Protein 5GVD (pdb70)

Radius of gyration: 24.94 Å; Cα contacts (8 Å, |Δi|>4): 696; chains: 2; bounding box: 44×78×44 Å

Organism: Homo sapiens (NCBI:txid9606)

Structure (mmCIF, N/CA/C/O backbone):
data_5GVD
#
_entry.id   5GVD
#
_cell.length_a   85.669
_cell.length_b   85.669
_cell.length_c   104.207
_cell.angle_alpha   90.00
_cell.angle_beta   90.00
_cell.angle_gamma   120.00
#
_symmetry.space_group_name_H-M   'P 65'
#
loop_
_entity.id
_entity.type
_entity.pdbx_description
1 polymer 'Tudor domain-containing protein 3'
2 non-polymer 'PHOSPHATE ION'
3 non-polymer 1,2-ETHANEDIOL
4 non-polymer 'MAGNESIUM ION'
5 water water
#
loop_
_atom_site.group_PDB
_atom_site.id
_atom_site.type_symbol
_atom_site.label_atom_id
_atom_site.label_alt_id
_atom_site.label_comp_id
_atom_site.label_asym_id
_atom_site.label_entity_id
_atom_site.label_seq_id
_atom_site.pdbx_PDB_ins_code
_atom_site.Cartn_x
_atom_site.Cartn_y
_atom_site.Cartn_z
_atom_site.occupancy
_atom_site.B_iso_or_equiv
_atom_site.auth_seq_id
_atom_site.auth_comp_id
_atom_site.auth_asym_id
_atom_site.auth_atom_id
_atom_site.pdbx_PDB_model_num
ATOM 1 N N . GLY A 1 1 ? -1.355 5.959 4.412 1.00 15.06 -3 GLY A N 1
ATOM 2 C CA . GLY A 1 1 ? -1.261 4.809 5.353 1.00 15.20 -3 GLY A CA 1
ATOM 3 C C . GLY A 1 1 ? -0.267 5.236 6.447 1.00 15.33 -3 GLY A C 1
ATOM 4 O O . GLY A 1 1 ? -0.023 6.430 6.602 1.00 16.57 -3 GLY A O 1
ATOM 5 N N . PRO A 1 2 ? 0.327 4.294 7.184 1.00 16.94 -2 PRO A N 1
ATOM 6 C CA . PRO A 1 2 ? 1.113 4.667 8.360 1.00 13.62 -2 PRO A CA 1
ATOM 7 C C . PRO A 1 2 ? 2.320 5.505 8.029 1.00 15.89 -2 PRO A C 1
ATOM 8 O O . PRO A 1 2 ? 2.660 6.383 8.827 1.00 15.43 -2 PRO A O 1
ATOM 12 N N . GLY A 1 3 ? 2.980 5.281 6.883 1.00 14.75 -1 GLY A N 1
ATOM 13 C CA . GLY A 1 3 ? 4.159 6.046 6.538 1.00 16.51 -1 GLY A CA 1
ATOM 14 C C . GLY A 1 3 ? 3.852 7.511 6.290 1.00 16.70 -1 GLY A C 1
ATOM 15 O O . GLY A 1 3 ? 4.480 8.404 6.885 1.00 15.21 -1 GLY A O 1
ATOM 16 N N . HIS A 1 4 ? 2.859 7.772 5.439 1.00 13.69 0 HIS A N 1
ATOM 17 C CA . HIS A 1 4 ? 2.554 9.138 5.162 1.00 14.86 0 HIS A CA 1
ATOM 18 C C . HIS A 1 4 ? 1.862 9.773 6.359 1.00 13.41 0 HIS A C 1
ATOM 19 O O . HIS A 1 4 ? 2.064 10.975 6.585 1.00 14.09 0 HIS A O 1
ATOM 26 N N . MET A 1 5 ? 1.133 9.003 7.158 1.00 13.14 1 MET A N 1
ATOM 27 C CA . MET A 1 5 ? 0.491 9.651 8.328 1.00 12.14 1 MET A CA 1
ATOM 28 C C . MET A 1 5 ? 1.593 10.060 9.314 1.00 14.37 1 MET A C 1
ATOM 29 O O . MET A 1 5 ? 1.531 11.134 9.936 1.00 14.22 1 MET A O 1
ATOM 34 N N . ALA A 1 6 ? 2.593 9.205 9.555 1.00 12.64 2 ALA A N 1
ATOM 35 C CA . ALA A 1 6 ? 3.695 9.623 10.445 1.00 11.66 2 ALA A CA 1
ATOM 36 C C . ALA A 1 6 ? 4.400 10.862 9.903 1.00 13.38 2 ALA A C 1
ATOM 37 O O . ALA A 1 6 ? 4.825 11.711 10.662 1.00 16.08 2 ALA A O 1
ATOM 39 N N . GLN A 1 7 ? 4.548 10.938 8.591 1.00 13.18 3 GLN A N 1
ATOM 40 C CA . GLN A 1 7 ? 5.224 12.099 7.992 1.00 14.64 3 GLN A CA 1
ATOM 41 C C . GLN A 1 7 ? 4.488 13.404 8.246 1.00 15.69 3 GLN A C 1
ATOM 42 O O . GLN A 1 7 ? 5.094 14.425 8.633 1.00 18.12 3 GLN A O 1
ATOM 48 N N . VAL A 1 8 ? 3.169 13.394 8.002 1.00 15.48 4 VAL A N 1
ATOM 49 C CA . VAL A 1 8 ? 2.403 14.648 8.170 1.00 14.17 4 VAL A CA 1
ATOM 50 C C . VAL A 1 8 ? 2.303 15.009 9.653 1.00 15.52 4 VAL A C 1
ATOM 51 O O . VAL A 1 8 ? 2.305 16.224 10.010 1.00 16.21 4 VAL A O 1
ATOM 55 N N . ALA A 1 9 ? 2.301 14.005 10.527 1.00 14.04 5 ALA A N 1
ATOM 56 C CA . ALA A 1 9 ? 2.264 14.315 11.973 1.00 15.35 5 ALA A CA 1
ATOM 57 C C . ALA A 1 9 ? 3.580 14.930 12.426 1.00 16.81 5 ALA A C 1
ATOM 58 O O . ALA A 1 9 ? 3.629 15.881 13.206 1.00 17.28 5 ALA A O 1
ATOM 60 N N . GLY A 1 10 ? 4.673 14.376 11.934 1.00 15.20 6 GLY A N 1
ATOM 61 C CA . GLY A 1 10 ? 5.997 14.884 12.251 1.00 15.96 6 GLY A CA 1
ATOM 62 C C . GLY A 1 10 ? 6.184 16.332 11.750 1.00 19.96 6 GLY A C 1
ATOM 63 O O . GLY A 1 10 ? 6.772 17.168 12.410 1.00 19.17 6 GLY A O 1
ATOM 64 N N . ALA A 1 11 ? 5.631 16.612 10.584 1.00 17.44 7 ALA A N 1
ATOM 65 C CA . ALA A 1 11 ? 5.646 17.980 10.034 1.00 19.94 7 ALA A CA 1
ATOM 66 C C . ALA A 1 11 ? 4.881 18.923 10.944 1.00 18.42 7 ALA A C 1
ATOM 67 O O . ALA A 1 11 ? 5.328 20.048 11.157 1.00 22.61 7 ALA A O 1
ATOM 69 N N . ALA A 1 12 ? 3.707 18.484 11.398 1.00 16.42 8 ALA A N 1
ATOM 70 C CA . ALA A 1 12 ? 2.865 19.333 12.262 1.00 17.64 8 ALA A CA 1
ATOM 71 C C . ALA A 1 12 ? 3.591 19.617 13.557 1.00 21.11 8 ALA A C 1
ATOM 72 O O . ALA A 1 12 ? 3.558 20.764 14.021 1.00 20.74 8 ALA A O 1
ATOM 74 N N . LEU A 1 13 ? 4.242 18.609 14.169 1.00 15.66 9 LEU A N 1
ATOM 75 C CA . LEU A 1 13 ? 5.005 18.813 15.412 1.00 15.99 9 LEU A CA 1
ATOM 76 C C . LEU A 1 13 ? 6.138 19.829 15.225 1.00 20.77 9 LEU A C 1
ATOM 77 O O . LEU A 1 13 ? 6.344 20.697 16.068 1.00 20.41 9 LEU A O 1
ATOM 82 N N . SER A 1 14 ? 6.883 19.719 14.127 1.00 17.94 10 SER A N 1
ATOM 83 C CA . SER A 1 14 ? 8.042 20.613 13.888 1.00 21.21 10 SER A CA 1
ATOM 84 C C . SER A 1 14 ? 7.553 22.022 13.662 1.00 24.23 10 SER A C 1
ATOM 85 O O . SER A 1 14 ? 8.179 22.983 14.122 1.00 23.94 10 SER A O 1
ATOM 88 N N . GLN A 1 15 ? 6.446 22.146 12.950 1.00 19.00 11 GLN A N 1
ATOM 89 C CA . GLN A 1 15 ? 5.901 23.487 12.640 1.00 25.89 11 GLN A CA 1
ATOM 90 C C . GLN A 1 15 ? 5.474 24.220 13.912 1.00 30.74 11 GLN A C 1
ATOM 91 O O . GLN A 1 15 ? 5.541 25.442 14.006 1.00 28.57 11 GLN A O 1
ATOM 97 N N . ALA A 1 16 ? 5.016 23.450 14.889 1.00 19.88 12 ALA A N 1
ATOM 98 C CA . ALA A 1 16 ? 4.608 23.979 16.180 1.00 20.31 12 ALA A CA 1
ATOM 99 C C . ALA A 1 16 ? 5.776 24.264 17.116 1.00 23.88 12 ALA A C 1
ATOM 100 O O . ALA A 1 16 ? 5.561 24.849 18.177 1.00 28.68 12 ALA A O 1
ATOM 102 N N . GLY A 1 17 ? 7.001 23.897 16.762 1.00 21.18 13 GLY A N 1
ATOM 103 C CA . GLY A 1 17 ? 8.121 24.240 17.600 1.00 21.81 13 GLY A CA 1
ATOM 104 C C . GLY A 1 17 ? 8.687 23.120 18.428 1.00 20.50 13 GLY A C 1
ATOM 105 O O . GLY A 1 17 ? 9.632 23.292 19.169 1.00 18.10 13 GLY A O 1
ATOM 106 N N . TRP A 1 18 ? 8.096 21.927 18.304 1.00 18.70 14 TRP A N 1
ATOM 107 C CA . TRP A 1 18 ? 8.639 20.797 19.066 1.00 21.21 14 TRP A CA 1
ATOM 108 C C . TRP A 1 18 ? 9.871 20.254 18.457 1.00 19.63 14 TRP A C 1
ATOM 109 O O . TRP A 1 18 ? 9.920 20.051 17.211 1.00 20.79 14 TRP A O 1
ATOM 120 N N . TYR A 1 19 ? 10.838 19.941 19.293 1.00 18.23 15 TYR A N 1
ATOM 121 C CA . TYR A 1 19 ? 12.051 19.281 18.856 1.00 18.65 15 TYR A CA 1
ATOM 122 C C . TYR A 1 19 ? 12.176 17.934 19.524 1.00 18.95 15 TYR A C 1
ATOM 123 O O . TYR A 1 19 ? 12.919 17.783 20.460 1.00 19.85 15 TYR A O 1
ATOM 132 N N . LEU A 1 20 ? 11.437 16.943 19.000 1.00 16.30 16 LEU A N 1
ATOM 133 C CA . LEU A 1 20 ? 11.514 15.589 19.579 1.00 19.84 16 LEU A CA 1
ATOM 134 C C . LEU A 1 20 ? 12.370 14.701 18.670 1.00 19.48 16 LEU A C 1
ATOM 135 O O . LEU A 1 20 ? 12.329 14.876 17.452 1.00 20.71 16 LEU A O 1
ATOM 140 N N . SER A 1 21 ? 13.100 13.762 19.260 1.00 18.30 17 SER A N 1
ATOM 141 C CA . SER A 1 21 ? 13.909 12.840 18.452 1.00 17.88 17 SER A CA 1
ATOM 142 C C . SER A 1 21 ? 12.977 11.854 17.717 1.00 19.63 17 SER A C 1
ATOM 143 O O . SER A 1 21 ? 11.816 11.730 18.062 1.00 18.51 17 SER A O 1
ATOM 146 N N . ASP A 1 22 ? 13.479 11.171 16.675 1.00 18.49 18 ASP A N 1
ATOM 147 C CA . ASP A 1 22 ? 12.612 10.207 16.009 1.00 19.68 18 ASP A CA 1
ATOM 148 C C . ASP A 1 22 ? 12.122 9.135 17.018 1.00 14.91 18 ASP A C 1
ATOM 149 O O . ASP A 1 22 ? 10.946 8.748 17.009 1.00 17.73 18 ASP A O 1
ATOM 154 N N . GLU A 1 23 ? 13.030 8.655 17.869 1.00 16.87 19 GLU A N 1
ATOM 155 C CA . GLU A 1 23 ? 12.664 7.648 18.856 1.00 17.25 19 GLU A CA 1
ATOM 156 C C . GLU A 1 23 ? 11.690 8.235 19.857 1.00 19.28 19 GLU A C 1
ATOM 157 O O . GLU A 1 23 ? 10.837 7.539 20.363 1.00 18.16 19 GLU A O 1
ATOM 163 N N . GLY A 1 24 ? 11.850 9.518 20.173 1.00 16.78 20 GLY A N 1
ATOM 164 C CA . GLY A 1 24 ? 10.893 10.176 21.081 1.00 15.59 20 GLY A CA 1
ATOM 165 C C . GLY A 1 24 ? 9.500 10.232 20.512 1.00 15.82 20 GLY A C 1
ATOM 166 O O . GLY A 1 24 ? 8.507 10.010 21.221 1.00 14.30 20 GLY A O 1
ATOM 167 N N . ILE A 1 25 ? 9.398 10.527 19.222 1.00 14.16 21 ILE A N 1
ATOM 168 C CA . ILE A 1 25 ? 8.089 10.633 18.598 1.00 12.09 21 ILE A CA 1
ATOM 169 C C . ILE A 1 25 ? 7.460 9.226 18.573 1.00 13.17 21 ILE A C 1
ATOM 170 O O . ILE A 1 25 ? 6.282 9.096 18.872 1.00 13.83 21 ILE A O 1
ATOM 175 N N . GLU A 1 26 ? 8.252 8.195 18.245 1.00 15.88 22 GLU A N 1
ATOM 176 C CA . GLU A 1 26 ? 7.686 6.816 18.308 1.00 15.62 22 GLU A CA 1
ATOM 177 C C . GLU A 1 26 ? 7.192 6.494 19.711 1.00 16.51 22 GLU A C 1
ATOM 178 O O . GLU A 1 26 ? 6.122 5.904 19.888 1.00 15.57 22 GLU A O 1
ATOM 184 N N . ALA A 1 27 ? 7.990 6.861 20.727 1.00 13.45 23 ALA A N 1
ATOM 185 C CA . ALA A 1 27 ? 7.575 6.580 22.080 1.00 11.74 23 ALA A CA 1
ATOM 186 C C . ALA A 1 27 ? 6.235 7.232 22.445 1.00 13.65 23 ALA A C 1
ATOM 187 O O . ALA A 1 27 ? 5.397 6.662 23.186 1.00 15.84 23 ALA A O 1
ATOM 189 N N . CYS A 1 28 ? 5.995 8.434 21.916 1.00 13.30 24 CYS A N 1
ATOM 190 C CA . CYS A 1 28 ? 4.774 9.191 22.199 1.00 15.63 24 CYS A CA 1
ATOM 191 C C . CYS A 1 28 ? 3.619 8.854 21.315 1.00 17.04 24 CYS A C 1
ATOM 192 O O . CYS A 1 28 ? 2.559 9.375 21.525 1.00 15.76 24 CYS A O 1
ATOM 195 N N . THR A 1 29 ? 3.832 7.963 20.343 1.00 14.57 25 THR A N 1
ATOM 196 C CA . THR A 1 29 ? 2.757 7.592 19.433 1.00 13.58 25 THR A CA 1
ATOM 197 C C . THR A 1 29 ? 2.087 6.271 19.894 1.00 14.60 25 THR A C 1
ATOM 198 O O . THR A 1 29 ? 2.769 5.208 19.963 1.00 16.18 25 THR A O 1
ATOM 202 N N . SER A 1 30 ? 0.777 6.285 20.104 1.00 15.47 26 SER A N 1
ATOM 203 C CA . SER A 1 30 ? 0.195 5.087 20.714 1.00 16.56 26 SER A CA 1
ATOM 204 C C . SER A 1 30 ? 0.136 3.895 19.787 1.00 20.25 26 SER A C 1
ATOM 205 O O . SER A 1 30 ? 0.180 2.750 20.279 1.00 23.99 26 SER A O 1
ATOM 208 N N . SER A 1 31 ? 0.073 4.135 18.480 1.00 15.91 27 SER A N 1
ATOM 209 C CA . SER A 1 31 ? 0.093 3.040 17.474 1.00 15.70 27 SER A CA 1
ATOM 210 C C . SER A 1 31 ? 0.463 3.609 16.147 1.00 18.15 27 SER A C 1
ATOM 211 O O . SER A 1 31 ? 0.021 4.730 15.859 1.00 16.08 27 SER A O 1
ATOM 214 N N . PRO A 1 32 ? 1.227 2.886 15.301 1.00 14.75 28 PRO A N 1
ATOM 215 C CA . PRO A 1 32 ? 1.505 3.403 13.955 1.00 14.61 28 PRO A CA 1
ATOM 216 C C . PRO A 1 32 ? 0.228 3.507 13.119 1.00 14.31 28 PRO A C 1
ATOM 217 O O . PRO A 1 32 ? 0.206 4.219 12.106 1.00 16.39 28 PRO A O 1
ATOM 221 N N . ASP A 1 33 ? -0.830 2.844 13.579 1.00 16.90 29 ASP A N 1
ATOM 222 C CA . ASP A 1 33 ? -2.120 2.939 12.899 1.00 15.98 29 ASP A CA 1
ATOM 223 C C . ASP A 1 33 ? -3.102 3.920 13.610 1.00 18.21 29 ASP A C 1
ATOM 224 O O . ASP A 1 33 ? -4.267 3.964 13.255 1.00 18.73 29 ASP A O 1
ATOM 229 N N . LYS A 1 34 ? -2.643 4.659 14.630 1.00 17.24 30 LYS A N 1
ATOM 230 C CA . LYS A 1 34 ? -3.525 5.635 15.296 1.00 16.45 30 LYS A CA 1
ATOM 231 C C . LYS A 1 34 ? -2.653 6.834 15.640 1.00 18.72 30 LYS A C 1
ATOM 232 O O . LYS A 1 34 ? -2.336 7.091 16.822 1.00 23.76 30 LYS A O 1
ATOM 238 N N . VAL A 1 35 ? -2.175 7.491 14.612 1.00 16.40 31 VAL A N 1
ATOM 239 C CA . VAL A 1 35 ? -1.270 8.622 14.761 1.00 12.82 31 VAL A CA 1
ATOM 240 C C . VAL A 1 35 ? -2.131 9.891 14.942 1.00 18.56 31 VAL A C 1
ATOM 241 O O . VAL A 1 35 ? -2.918 10.241 14.040 1.00 19.68 31 VAL A O 1
ATOM 245 N N . ASN A 1 36 ? -1.983 10.563 16.083 1.00 14.29 32 ASN A N 1
ATOM 246 C CA . ASN A 1 36 ? -2.852 11.726 16.422 1.00 14.53 32 ASN A CA 1
ATOM 247 C C . ASN A 1 36 ? -1.955 12.765 17.067 1.00 15.02 32 ASN A C 1
ATOM 248 O O . ASN A 1 36 ? -1.476 12.555 18.169 1.00 13.94 32 ASN A O 1
ATOM 253 N N . VAL A 1 37 ? -1.675 13.850 16.352 1.00 13.11 33 VAL A N 1
ATOM 254 C CA . VAL A 1 37 ? -0.749 14.868 16.886 1.00 14.96 33 VAL A CA 1
ATOM 255 C C . VAL A 1 37 ? -1.195 15.338 18.279 1.00 12.56 33 VAL A C 1
ATOM 256 O O . VAL A 1 37 ? -0.351 15.564 19.117 1.00 13.17 33 VAL A O 1
ATOM 260 N N . ASN A 1 38 ? -2.502 15.446 18.526 1.00 12.37 34 ASN A N 1
ATOM 261 C CA . ASN A 1 38 ? -2.977 15.904 19.857 1.00 12.01 34 ASN A CA 1
ATOM 262 C C . ASN A 1 38 ? -2.507 14.950 20.947 1.00 15.80 34 ASN A C 1
ATOM 263 O O . ASN A 1 38 ? -2.114 15.391 22.023 1.00 15.07 34 ASN A O 1
ATOM 268 N N . ASP A 1 39 ? -2.567 13.641 20.654 1.00 13.04 35 ASP A N 1
ATOM 269 C CA . ASP A 1 39 ? -2.175 12.674 21.669 1.00 14.56 35 ASP A CA 1
ATOM 270 C C . ASP A 1 39 ? -0.642 12.590 21.807 1.00 14.96 35 ASP A C 1
ATOM 271 O O . ASP A 1 39 ? -0.159 12.422 22.924 1.00 15.62 35 ASP A O 1
ATOM 276 N N . ILE A 1 40 ? 0.102 12.785 20.710 1.00 12.85 36 ILE A N 1
ATOM 277 C CA . ILE A 1 40 ? 1.569 12.850 20.757 1.00 10.63 36 ILE A CA 1
ATOM 278 C C . ILE A 1 40 ? 1.967 14.036 21.636 1.00 12.93 36 ILE A C 1
ATOM 279 O O . ILE A 1 40 ? 2.810 13.908 22.499 1.00 13.15 36 ILE A O 1
ATOM 284 N N . ILE A 1 41 ? 1.331 15.184 21.363 1.00 12.20 37 ILE A N 1
ATOM 285 C CA . ILE A 1 41 ? 1.605 16.386 22.185 1.00 13.60 37 ILE A CA 1
ATOM 286 C C . ILE A 1 41 ? 1.190 16.167 23.638 1.00 11.89 37 ILE A C 1
ATOM 287 O O . ILE A 1 41 ? 1.962 16.498 24.543 1.00 13.53 37 ILE A O 1
ATOM 292 N N . LEU A 1 42 ? 0.018 15.594 23.891 1.00 13.79 38 LEU A N 1
ATOM 293 C CA . LEU A 1 42 ? -0.373 15.346 25.278 1.00 15.83 38 LEU A CA 1
ATOM 294 C C . LEU A 1 42 ? 0.649 14.490 26.006 1.00 16.29 38 LEU A C 1
ATOM 295 O O . LEU A 1 42 ? 1.068 14.796 27.130 1.00 14.94 38 LEU A O 1
ATOM 300 N N . ILE A 1 43 ? 1.070 13.391 25.390 1.00 13.64 39 ILE A N 1
ATOM 301 C CA . ILE A 1 43 ? 2.078 12.565 26.065 1.00 13.05 39 ILE A CA 1
ATOM 302 C C . ILE A 1 43 ? 3.395 13.324 26.229 1.00 15.82 39 ILE A C 1
ATOM 303 O O . ILE A 1 43 ? 4.021 13.287 27.307 1.00 14.10 39 ILE A O 1
ATOM 308 N N . ALA A 1 44 ? 3.822 14.049 25.188 1.00 13.05 40 ALA A N 1
ATOM 309 C CA . ALA A 1 44 ? 5.109 14.786 25.284 1.00 12.58 40 ALA A CA 1
ATOM 310 C C . ALA A 1 44 ? 5.067 15.873 26.375 1.00 13.28 40 ALA A C 1
ATOM 311 O O . ALA A 1 44 ? 6.072 16.068 27.099 1.00 14.62 40 ALA A O 1
ATOM 313 N N . LEU A 1 45 ? 3.910 16.514 26.509 1.00 16.58 41 LEU A N 1
ATOM 314 C CA . LEU A 1 45 ? 3.774 17.544 27.572 1.00 15.59 41 LEU A CA 1
ATOM 315 C C . LEU A 1 45 ? 4.044 16.948 28.929 1.00 16.92 41 LEU A C 1
ATOM 316 O O . LEU A 1 45 ? 4.601 17.608 29.813 1.00 16.61 41 LEU A O 1
ATOM 321 N N . ASN A 1 46 ? 3.627 15.697 29.104 1.00 14.62 42 ASN A N 1
ATOM 322 C CA . ASN A 1 46 ? 3.729 15.046 30.376 1.00 15.20 42 ASN A CA 1
ATOM 323 C C . ASN A 1 46 ? 4.960 14.112 30.491 1.00 15.63 42 ASN A C 1
ATOM 324 O O . ASN A 1 46 ? 5.002 13.258 31.400 1.00 18.68 42 ASN A O 1
ATOM 329 N N . THR A 1 47 ? 5.949 14.265 29.595 1.00 11.96 43 THR A N 1
ATOM 330 C CA . THR A 1 47 ? 7.134 13.449 29.560 1.00 12.81 43 THR A CA 1
ATOM 331 C C . THR A 1 47 ? 8.385 14.310 29.624 1.00 13.15 43 THR A C 1
ATOM 332 O O . THR A 1 47 ? 8.366 15.435 29.115 1.00 17.94 43 THR A O 1
ATOM 336 N N . ASP A 1 48 ? 9.434 13.771 30.225 1.00 13.99 44 ASP A N 1
ATOM 337 C CA . ASP A 1 48 ? 10.686 14.507 30.347 1.00 13.73 44 ASP A CA 1
ATOM 338 C C . ASP A 1 48 ? 11.363 14.653 29.018 1.00 15.13 44 ASP A C 1
ATOM 339 O O . ASP A 1 48 ? 11.602 13.652 28.305 1.00 15.03 44 ASP A O 1
ATOM 344 N N . LEU A 1 49 ? 11.659 15.887 28.596 1.00 14.11 45 LEU A N 1
ATOM 345 C CA . LEU A 1 49 ? 12.439 16.075 27.383 1.00 16.34 45 LEU A CA 1
ATOM 346 C C . LEU A 1 49 ? 13.812 15.417 27.397 1.00 16.52 45 LEU A C 1
ATOM 347 O O . LEU A 1 49 ? 14.349 15.149 26.327 1.00 17.93 45 LEU A O 1
ATOM 352 N N . ARG A 1 50 ? 14.387 15.111 28.575 1.00 14.15 46 ARG A N 1
ATOM 353 C CA . ARG A 1 50 ? 15.668 14.372 28.586 1.00 16.08 46 ARG A CA 1
ATOM 354 C C . ARG A 1 50 ? 15.497 12.985 27.983 1.00 17.61 46 ARG A C 1
ATOM 355 O O . ARG A 1 50 ? 16.461 12.389 27.481 1.00 19.86 46 ARG A O 1
ATOM 363 N N . THR A 1 51 ? 14.275 12.476 28.051 1.00 16.68 47 THR A N 1
ATOM 364 C CA . THR A 1 51 ? 13.979 11.138 27.511 1.00 16.48 47 THR A CA 1
ATOM 365 C C . THR A 1 51 ? 13.637 11.180 26.019 1.00 15.92 47 THR A C 1
ATOM 366 O O . THR A 1 51 ? 14.022 10.281 25.272 1.00 19.87 47 THR A O 1
ATOM 370 N N . ILE A 1 52 ? 12.872 12.184 25.585 1.00 13.77 48 ILE A N 1
ATOM 371 C CA . ILE A 1 52 ? 12.328 12.181 24.226 1.00 12.56 48 ILE A CA 1
ATOM 372 C C . ILE A 1 52 ? 12.719 13.339 23.297 1.00 16.72 48 ILE A C 1
ATOM 373 O O . ILE A 1 52 ? 12.318 13.372 22.125 1.00 16.49 48 ILE A O 1
ATOM 378 N N . GLY A 1 53 ? 13.484 14.297 23.831 1.00 15.95 49 GLY A N 1
ATOM 379 C CA . GLY A 1 53 ? 13.758 15.493 23.047 1.00 17.81 49 GLY A CA 1
ATOM 380 C C . GLY A 1 53 ? 15.031 15.369 22.224 1.00 17.60 49 GLY A C 1
ATOM 381 O O . GLY A 1 53 ? 15.911 14.546 22.506 1.00 22.10 49 GLY A O 1
ATOM 382 N N . LYS A 1 54 ? 15.090 16.227 21.217 1.00 19.46 50 LYS A N 1
ATOM 383 C CA . LYS A 1 54 ? 16.242 16.361 20.354 1.00 21.17 50 LYS A CA 1
ATOM 384 C C . LYS A 1 54 ? 16.919 17.685 20.701 1.00 26.38 50 LYS A C 1
ATOM 385 O O . LYS A 1 54 ? 16.218 18.673 20.921 1.00 21.70 50 LYS A O 1
ATOM 391 N N . LYS A 1 55 ? 18.247 17.694 20.738 1.00 24.49 51 LYS A N 1
ATOM 392 C CA . LYS A 1 55 ? 19.026 18.904 21.047 1.00 25.07 51 LYS A CA 1
ATOM 393 C C . LYS A 1 55 ? 18.730 20.003 20.041 1.00 29.60 51 LYS A C 1
ATOM 394 O O . LYS A 1 55 ? 18.664 19.766 18.834 1.00 25.93 51 LYS A O 1
ATOM 400 N N . PHE A 1 56 ? 18.506 21.213 20.518 1.00 25.71 52 PHE A N 1
ATOM 401 C CA . PHE A 1 56 ? 18.432 22.311 19.556 1.00 29.14 52 PHE A CA 1
ATOM 402 C C . PHE A 1 56 ? 19.089 23.579 20.112 1.00 33.94 52 PHE A C 1
ATOM 403 O O . PHE A 1 56 ? 19.367 24.489 19.349 1.00 33.45 52 PHE A O 1
ATOM 411 N N . LEU A 1 57 ? 19.327 23.648 21.417 1.00 28.47 53 LEU A N 1
ATOM 412 C CA . LEU A 1 57 ? 19.994 24.832 21.974 1.00 33.31 53 LEU A CA 1
ATOM 413 C C . LEU A 1 57 ? 21.491 24.768 21.663 1.00 26.85 53 LEU A C 1
ATOM 414 O O . LEU A 1 57 ? 22.086 23.692 21.653 1.00 29.87 53 LEU A O 1
ATOM 419 N N . PRO A 1 58 ? 22.115 25.931 21.422 1.00 31.75 54 PRO A N 1
ATOM 420 C CA . PRO A 1 58 ? 23.575 25.999 21.263 1.00 30.58 54 PRO A CA 1
ATOM 421 C C . PRO A 1 58 ? 24.290 25.571 22.535 1.00 28.21 54 PRO A C 1
ATOM 422 O O . PRO A 1 58 ? 23.924 26.014 23.638 1.00 31.99 54 PRO A O 1
ATOM 426 N N . SER A 1 59 ? 25.308 24.732 22.406 1.00 30.77 55 SER A N 1
ATOM 427 C CA . SER A 1 59 ? 26.028 24.210 23.558 1.00 39.27 55 SER A CA 1
ATOM 428 C C . SER A 1 59 ? 26.575 25.274 24.498 1.00 42.17 55 SER A C 1
ATOM 429 O O . SER A 1 59 ? 26.676 25.059 25.702 1.00 39.30 55 SER A O 1
ATOM 432 N N . ASP A 1 60 ? 26.935 26.426 23.945 1.00 41.10 56 ASP A N 1
ATOM 433 C CA . ASP A 1 60 ? 27.539 27.471 24.754 1.00 45.17 56 ASP A CA 1
ATOM 434 C C . ASP A 1 60 ? 26.551 28.552 25.155 1.00 48.33 56 ASP A C 1
ATOM 435 O O . ASP A 1 60 ? 26.950 29.686 25.400 1.00 43.37 56 ASP A O 1
ATOM 440 N N . ILE A 1 61 ? 25.264 28.218 25.238 1.00 37.92 57 ILE A N 1
ATOM 441 C CA . ILE A 1 61 ? 24.259 29.234 25.471 1.00 32.72 57 ILE A CA 1
ATOM 442 C C . ILE A 1 61 ? 24.427 29.943 26.823 1.00 32.39 57 ILE A C 1
ATOM 443 O O . ILE A 1 61 ? 23.963 31.073 26.995 1.00 38.38 57 ILE A O 1
ATOM 448 N N . ASN A 1 62 ? 25.086 29.308 27.783 1.00 37.77 58 ASN A N 1
ATOM 449 C CA . ASN A 1 62 ? 25.258 29.936 29.100 1.00 37.82 58 ASN A CA 1
ATOM 450 C C . ASN A 1 62 ? 26.539 30.761 29.237 1.00 51.28 58 ASN A C 1
ATOM 451 O O . ASN A 1 62 ? 26.788 31.364 30.281 1.00 55.68 58 ASN A O 1
ATOM 456 N N . SER A 1 63 ? 27.342 30.753 28.183 1.00 51.93 59 SER A N 1
ATOM 457 C CA . SER A 1 63 ? 28.678 31.348 28.175 1.00 54.32 59 SER A CA 1
ATOM 458 C C . SER A 1 63 ? 28.714 32.872 28.028 1.00 56.17 59 SER A C 1
ATOM 459 O O . SER A 1 63 ? 29.741 33.492 28.277 1.00 64.30 59 SER A O 1
ATOM 462 N N . GLY A 1 64 ? 27.615 33.470 27.589 1.00 52.99 60 GLY A N 1
ATOM 463 C CA . GLY A 1 64 ? 27.628 34.870 27.218 1.00 45.79 60 GLY A CA 1
ATOM 464 C C . GLY A 1 64 ? 27.857 35.054 25.725 1.00 45.13 60 GLY A C 1
ATOM 465 O O . GLY A 1 64 ? 27.484 36.077 25.161 1.00 56.37 60 GLY A O 1
ATOM 466 N N . LYS A 1 65 ? 28.463 34.069 25.066 1.00 43.20 61 LYS A N 1
ATOM 467 C CA . LYS A 1 65 ? 28.782 34.220 23.645 1.00 39.02 61 LYS A CA 1
ATOM 468 C C . LYS A 1 65 ? 27.526 34.223 22.763 1.00 51.85 61 LYS A C 1
ATOM 469 O O . LYS A 1 65 ? 27.535 34.801 21.673 1.00 59.70 61 LYS A O 1
ATOM 475 N N . VAL A 1 66 ? 26.445 33.590 23.221 1.00 46.02 62 VAL A N 1
ATOM 476 C CA . VAL A 1 66 ? 25.212 33.569 22.437 1.00 45.59 62 VAL A CA 1
ATOM 477 C C . VAL A 1 66 ? 24.340 34.738 22.824 1.00 39.13 62 VAL A C 1
ATOM 478 O O . VAL A 1 66 ? 24.050 34.921 24.010 1.00 38.41 62 VAL A O 1
ATOM 482 N N . GLU A 1 67 ? 23.893 35.517 21.841 1.00 43.12 63 GLU A N 1
ATOM 483 C CA . GLU A 1 67 ? 23.116 36.736 22.147 1.00 40.58 63 GLU A CA 1
ATOM 484 C C . GLU A 1 67 ? 21.645 36.676 21.789 1.00 36.49 63 GLU A C 1
ATOM 485 O O . GLU A 1 67 ? 20.857 37.498 22.255 1.00 38.19 63 GLU A O 1
ATOM 491 N N . LYS A 1 68 ? 21.263 35.714 20.950 1.00 39.30 64 LYS A N 1
ATOM 492 C CA . LYS A 1 68 ? 19.876 35.611 20.527 1.00 38.12 64 LYS A CA 1
ATOM 493 C C . LYS A 1 68 ? 19.482 34.132 20.317 1.00 34.42 64 LYS A C 1
ATOM 494 O O . LYS A 1 68 ? 20.338 33.266 20.131 1.00 35.19 64 LYS A O 1
ATOM 500 N N . LEU A 1 69 ? 18.192 33.854 20.396 1.00 37.66 65 LEU A N 1
ATOM 501 C CA . LEU A 1 69 ? 17.679 32.488 20.162 1.00 29.97 65 LEU A CA 1
ATOM 502 C C . LEU A 1 69 ? 16.394 32.682 19.433 1.00 33.24 65 LEU A C 1
ATOM 503 O O . LEU A 1 69 ? 15.545 33.457 19.870 1.00 31.86 65 LEU A O 1
ATOM 508 N N . GLU A 1 70 ? 16.232 32.030 18.292 1.00 28.92 66 GLU A N 1
ATOM 509 C CA . GLU A 1 70 ? 15.008 32.250 17.528 1.00 29.99 66 GLU A CA 1
ATOM 510 C C . GLU A 1 70 ? 14.013 31.110 17.708 1.00 31.43 66 GLU A C 1
ATOM 511 O O . GLU A 1 70 ? 14.422 29.958 17.641 1.00 36.94 66 GLU A O 1
ATOM 517 N N . GLY A 1 71 ? 12.733 31.443 17.911 1.00 29.84 67 GLY A N 1
ATOM 518 C CA . GLY A 1 71 ? 11.661 30.449 17.985 1.00 28.66 67 GLY A CA 1
ATOM 519 C C . GLY A 1 71 ? 11.127 30.086 16.617 1.00 36.01 67 GLY A C 1
ATOM 520 O O . GLY A 1 71 ? 11.710 30.459 15.588 1.00 33.35 67 GLY A O 1
ATOM 521 N N . PRO A 1 72 ? 10.019 29.333 16.572 1.00 30.67 68 PRO A N 1
ATOM 522 C CA . PRO A 1 72 ? 9.361 28.715 17.731 1.00 23.89 68 PRO A CA 1
ATOM 523 C C . PRO A 1 72 ? 10.172 27.543 18.297 1.00 25.30 68 PRO A C 1
ATOM 524 O O . PRO A 1 72 ? 10.822 26.785 17.550 1.00 26.20 68 PRO A O 1
ATOM 528 N N . CYS A 1 73 ? 10.168 27.385 19.624 1.00 22.19 69 CYS A N 1
ATOM 529 C CA . CYS A 1 73 ? 10.789 26.184 20.171 1.00 19.43 69 CYS A CA 1
ATOM 530 C C . CYS A 1 73 ? 10.162 25.880 21.530 1.00 24.83 69 CYS A C 1
ATOM 531 O O . CYS A 1 73 ? 9.792 26.766 22.287 1.00 20.80 69 CYS A O 1
ATOM 534 N N . VAL A 1 74 ? 9.992 24.588 21.796 1.00 19.05 70 VAL A N 1
ATOM 535 C CA . VAL A 1 74 ? 9.413 24.123 23.036 1.00 18.92 70 VAL A CA 1
ATOM 536 C C . VAL A 1 74 ? 10.501 23.714 23.986 1.00 18.32 70 VAL A C 1
ATOM 537 O O . VAL A 1 74 ? 11.384 22.891 23.654 1.00 19.67 70 VAL A O 1
ATOM 541 N N . LEU A 1 75 ? 10.489 24.316 25.189 1.00 16.42 71 LEU A N 1
ATOM 542 C CA . LEU A 1 75 ? 11.446 23.977 26.240 1.00 15.92 71 LEU A CA 1
ATOM 543 C C . LEU A 1 75 ? 10.735 23.448 27.481 1.00 15.81 71 LEU A C 1
ATOM 544 O O . LEU A 1 75 ? 9.562 23.712 27.674 1.00 17.93 71 LEU A O 1
ATOM 549 N N . GLN A 1 76 ? 11.489 22.815 28.357 1.00 14.35 72 GLN A N 1
ATOM 550 C CA . GLN A 1 76 ? 10.926 22.299 29.610 1.00 14.49 72 GLN A CA 1
ATOM 551 C C . GLN A 1 76 ? 11.453 23.065 30.830 1.00 16.04 72 GLN A C 1
ATOM 552 O O . GLN A 1 76 ? 12.655 23.220 30.952 1.00 16.83 72 GLN A O 1
ATOM 558 N N . ILE A 1 77 ? 10.557 23.440 31.733 1.00 17.14 73 ILE A N 1
ATOM 559 C CA . ILE A 1 77 ? 10.973 24.105 32.970 1.00 20.90 73 ILE A CA 1
ATOM 560 C C . ILE A 1 77 ? 11.431 23.076 33.983 1.00 23.64 73 ILE A C 1
ATOM 561 O O . ILE A 1 77 ? 10.664 22.189 34.325 1.00 23.68 73 ILE A O 1
ATOM 566 N N . GLN A 1 78 ? 12.682 23.163 34.430 1.00 17.50 74 GLN A N 1
ATOM 567 C CA . GLN A 1 78 ? 13.212 22.276 35.466 1.00 16.64 74 GLN A CA 1
ATOM 568 C C . GLN A 1 78 ? 12.929 22.768 36.876 1.00 25.61 74 GLN A C 1
ATOM 569 O O . GLN A 1 78 ? 12.746 21.961 37.801 1.00 23.64 74 GLN A O 1
ATOM 575 N N . LYS A 1 79 ? 12.827 24.092 37.047 1.00 21.56 75 LYS A N 1
ATOM 576 C CA . LYS A 1 79 ? 12.793 24.668 38.398 1.00 22.74 75 LYS A CA 1
ATOM 577 C C . LYS A 1 79 ? 12.428 26.134 38.284 1.00 27.24 75 LYS A C 1
ATOM 578 O O . LYS A 1 79 ? 12.940 26.806 37.390 1.00 25.81 75 LYS A O 1
ATOM 584 N N . ILE A 1 80 ? 11.577 26.619 39.173 1.00 26.97 76 ILE A N 1
ATOM 585 C CA . ILE A 1 80 ? 11.218 28.036 39.194 1.00 30.41 76 ILE A CA 1
ATOM 586 C C . ILE A 1 80 ? 11.617 28.651 40.535 1.00 45.50 76 ILE A C 1
ATOM 587 O O . ILE A 1 80 ? 11.431 28.028 41.580 1.00 38.01 76 ILE A O 1
ATOM 592 N N . ARG A 1 81 ? 12.180 29.857 40.510 1.00 39.13 77 ARG A N 1
ATOM 593 C CA . ARG A 1 81 ? 12.353 30.642 41.752 1.00 44.51 77 ARG A CA 1
ATOM 594 C C . ARG A 1 81 ? 11.727 32.047 41.627 1.00 55.01 77 ARG A C 1
ATOM 595 O O . ARG A 1 81 ? 11.866 32.710 40.592 1.00 39.89 77 ARG A O 1
ATOM 603 N N . ASN A 1 82 ? 11.013 32.497 42.660 1.00 67.26 78 ASN A N 1
ATOM 604 C CA . ASN A 1 82 ? 10.466 33.864 42.655 1.00 66.86 78 ASN A CA 1
ATOM 605 C C . ASN A 1 82 ? 11.545 34.905 42.912 1.00 53.16 78 ASN A C 1
ATOM 606 O O . ASN A 1 82 ? 12.473 34.655 43.682 1.00 59.05 78 ASN A O 1
ATOM 611 N N . ALA A 1 95 ? 2.576 46.828 38.067 1.00 52.36 91 ALA A N 1
ATOM 612 C CA . ALA A 1 95 ? 3.867 46.128 37.990 1.00 75.80 91 ALA A CA 1
ATOM 613 C C . ALA A 1 95 ? 3.737 44.585 37.919 1.00 78.74 91 ALA A C 1
ATOM 614 O O . ALA A 1 95 ? 2.909 43.995 38.620 1.00 58.33 91 ALA A O 1
ATOM 616 N N . PRO A 1 96 ? 4.572 43.927 37.077 1.00 75.06 92 PRO A N 1
ATOM 617 C CA . PRO A 1 96 ? 4.497 42.483 36.813 1.00 63.92 92 PRO A CA 1
ATOM 618 C C . PRO A 1 96 ? 5.235 41.649 37.859 1.00 55.66 92 PRO A C 1
ATOM 619 O O . PRO A 1 96 ? 5.879 42.219 38.726 1.00 56.59 92 PRO A O 1
ATOM 623 N N . ARG A 1 97 ? 5.126 40.323 37.791 1.00 58.50 93 ARG A N 1
ATOM 624 C CA . ARG A 1 97 ? 5.913 39.451 38.662 1.00 61.15 93 ARG A CA 1
ATOM 625 C C . ARG A 1 97 ? 7.208 39.097 37.942 1.00 52.81 93 ARG A C 1
ATOM 626 O O . ARG A 1 97 ? 7.262 39.133 36.711 1.00 56.92 93 ARG A O 1
ATOM 634 N N . MET A 1 98 ? 8.252 38.765 38.692 1.00 53.02 94 MET A N 1
ATOM 635 C CA . MET A 1 98 ? 9.492 38.334 38.066 1.00 44.52 94 MET A CA 1
ATOM 636 C C . MET A 1 98 ? 9.979 36.982 38.579 1.00 46.36 94 MET A C 1
ATOM 637 O O . MET A 1 98 ? 10.275 36.831 39.764 1.00 45.86 94 MET A O 1
ATOM 642 N N . LEU A 1 99 ? 10.085 36.003 37.684 1.00 40.86 95 LEU A N 1
ATOM 643 C CA . LEU A 1 99 ? 10.566 34.672 38.071 1.00 35.72 95 LEU A CA 1
ATOM 644 C C . LEU A 1 99 ? 11.898 34.331 37.412 1.00 24.97 95 LEU A C 1
ATOM 645 O O . LEU A 1 99 ? 12.215 34.832 36.312 1.00 35.62 95 LEU A O 1
ATOM 650 N N . ARG A 1 100 ? 12.693 33.496 38.061 1.00 26.50 96 ARG A N 1
ATOM 651 C CA . ARG A 1 100 ? 13.901 32.921 37.458 1.00 23.38 96 ARG A CA 1
ATOM 652 C C . ARG A 1 100 ? 13.602 31.429 37.096 1.00 31.22 96 ARG A C 1
ATOM 653 O O . ARG A 1 100 ? 13.235 30.663 37.982 1.00 32.17 96 ARG A O 1
ATOM 661 N N . LEU A 1 101 ? 13.760 31.057 35.830 1.00 24.99 97 LEU A N 1
ATOM 662 C CA . LEU A 1 101 ? 13.461 29.675 35.322 1.00 23.29 97 LEU A CA 1
ATOM 663 C C . LEU A 1 101 ? 14.687 28.948 34.895 1.00 26.87 97 LEU A C 1
ATOM 664 O O . LEU A 1 101 ? 15.473 29.462 34.072 1.00 27.08 97 LEU A O 1
ATOM 669 N N . GLN A 1 102 ? 14.859 27.726 35.391 1.00 21.17 98 GLN A N 1
ATOM 670 C CA . GLN A 1 102 ? 15.877 26.861 34.860 1.00 18.39 98 GLN A CA 1
ATOM 671 C C . GLN A 1 102 ? 15.157 25.932 33.833 1.00 20.78 98 GLN A C 1
ATOM 672 O O . GLN A 1 102 ? 14.096 25.386 34.166 1.00 22.09 98 GLN A O 1
ATOM 678 N N . MET A 1 103 ? 15.688 25.859 32.624 1.00 20.91 99 MET A N 1
ATOM 679 C CA . MET A 1 103 ? 14.988 25.165 31.487 1.00 20.42 99 MET A CA 1
ATOM 680 C C . MET A 1 103 ? 15.949 24.232 30.768 1.00 23.73 99 MET A C 1
ATOM 681 O O . MET A 1 103 ? 17.173 24.302 30.948 1.00 22.57 99 MET A O 1
ATOM 686 N N . THR A 1 104 ? 15.403 23.344 29.925 1.00 18.90 100 THR A N 1
ATOM 687 C CA . THR A 1 104 ? 16.231 22.432 29.180 1.00 19.64 100 THR A CA 1
ATOM 688 C C . THR A 1 104 ? 15.517 22.055 27.897 1.00 16.38 100 THR A C 1
ATOM 689 O O . THR A 1 104 ? 14.268 22.101 27.837 1.00 18.01 100 THR A O 1
ATOM 693 N N . ASP A 1 105 ? 16.301 21.712 26.870 1.00 19.03 101 ASP A N 1
ATOM 694 C CA . ASP A 1 105 ? 15.770 21.063 25.655 1.00 17.93 101 ASP A CA 1
ATOM 695 C C . ASP A 1 105 ? 15.904 19.539 25.776 1.00 19.09 101 ASP A C 1
ATOM 696 O O . ASP A 1 105 ? 15.626 18.816 24.828 1.00 19.44 101 ASP A O 1
ATOM 701 N N . GLY A 1 106 ? 16.317 19.075 26.952 1.00 18.11 102 GLY A N 1
ATOM 702 C CA . GLY A 1 106 ? 16.591 17.654 27.194 1.00 20.60 1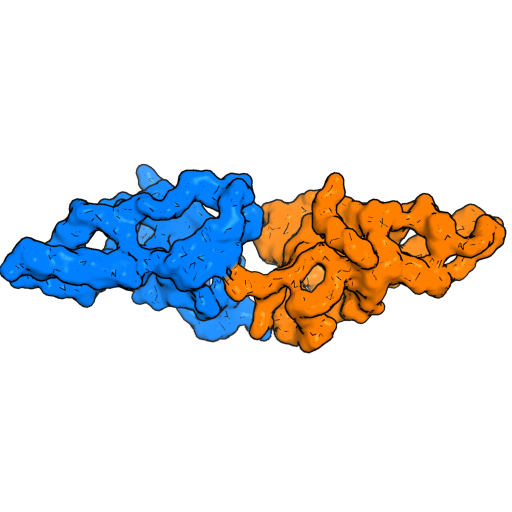02 GLY A CA 1
ATOM 703 C C . GLY A 1 106 ? 18.049 17.318 27.107 1.00 20.10 102 GLY A C 1
ATOM 704 O O . GLY A 1 106 ? 18.449 16.217 27.436 1.00 18.80 102 GLY A O 1
ATOM 705 N N . HIS A 1 107 ? 18.874 18.293 26.682 1.00 21.96 103 HIS A N 1
ATOM 706 C CA . HIS A 1 107 ? 20.293 18.081 26.492 1.00 19.34 103 HIS A CA 1
ATOM 707 C C . HIS A 1 107 ? 21.134 19.211 27.088 1.00 23.65 103 HIS A C 1
ATOM 708 O O . HIS A 1 107 ? 22.056 18.967 27.830 1.00 27.98 103 HIS A O 1
ATOM 715 N N . ILE A 1 108 ? 20.768 20.424 26.747 1.00 21.28 104 ILE A N 1
ATOM 716 C CA . ILE A 1 108 ? 21.450 21.632 27.265 1.00 29.61 104 ILE A CA 1
ATOM 717 C C . ILE A 1 108 ? 20.523 22.344 28.233 1.00 27.39 104 ILE A C 1
ATOM 718 O O . ILE A 1 108 ? 19.348 22.477 27.956 1.00 26.10 104 ILE A O 1
ATOM 723 N N . SER A 1 109 ? 21.061 22.810 29.357 1.00 26.16 105 SER A N 1
ATOM 724 C CA . SER A 1 109 ? 20.318 23.632 30.304 1.00 25.08 105 SER A CA 1
ATOM 725 C C . SER A 1 109 ? 20.513 25.101 30.024 1.00 33.82 105 SER A C 1
ATOM 726 O O . SER A 1 109 ? 21.557 25.506 29.535 1.00 36.56 105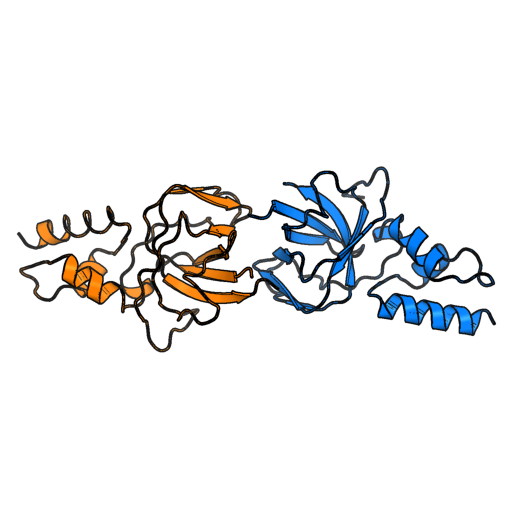 SER A O 1
ATOM 729 N N . CYS A 1 110 ? 19.490 25.889 30.291 1.00 27.39 106 CYS A N 1
ATOM 730 C CA . CYS A 1 110 ? 19.636 27.336 30.179 1.00 28.23 106 CYS A CA 1
ATOM 731 C C . CYS A 1 110 ? 18.825 28.001 31.271 1.00 33.20 106 CYS A C 1
ATOM 732 O O . CYS A 1 110 ? 18.043 27.348 31.987 1.00 27.84 106 CYS A O 1
ATOM 735 N N . THR A 1 111 ? 19.022 29.307 31.439 1.00 29.67 107 THR A N 1
ATOM 736 C CA . THR A 1 111 ? 18.387 30.042 32.508 1.00 27.86 107 THR A CA 1
ATOM 737 C C . THR A 1 111 ? 17.631 31.200 31.909 1.00 28.16 107 THR A C 1
ATOM 738 O O . THR A 1 111 ? 18.107 31.798 30.946 1.00 27.35 107 THR A O 1
ATOM 742 N N . ALA A 1 112 ? 16.454 31.501 32.429 1.00 25.56 108 ALA A N 1
ATOM 743 C CA . ALA A 1 112 ? 15.739 32.674 31.966 1.00 26.89 108 ALA A CA 1
ATOM 744 C C . ALA A 1 112 ? 15.267 33.541 33.126 1.00 33.39 108 ALA A C 1
ATOM 745 O O . ALA A 1 112 ? 15.119 33.061 34.242 1.00 29.15 108 ALA A O 1
ATOM 747 N N . VAL A 1 113 ? 14.985 34.817 32.839 1.00 24.74 109 VAL A N 1
ATOM 748 C CA . VAL A 1 113 ? 14.188 35.601 33.753 1.00 25.75 109 VAL A CA 1
ATOM 749 C C . VAL A 1 113 ? 12.945 35.949 33.016 1.00 24.60 109 VAL A C 1
ATOM 750 O O . VAL A 1 113 ? 12.945 36.237 31.814 1.00 29.89 109 VAL A O 1
ATOM 754 N N . GLU A 1 114 ? 11.852 35.956 33.734 1.00 25.18 110 GLU A N 1
ATOM 755 C CA . GLU A 1 114 ? 10.582 36.083 33.115 1.00 28.06 110 GLU A CA 1
ATOM 756 C C . GLU A 1 114 ? 9.837 37.200 33.838 1.00 36.26 110 GLU A C 1
ATOM 757 O O . GLU A 1 114 ? 9.757 37.188 35.074 1.00 36.42 110 GLU A O 1
ATOM 763 N N . PHE A 1 115 ? 9.318 38.151 33.072 1.00 31.74 111 PHE A N 1
ATOM 764 C CA . PHE A 1 115 ? 8.423 39.213 33.596 1.00 37.03 111 PHE A CA 1
ATOM 765 C C . PHE A 1 115 ? 7.013 39.055 33.082 1.00 43.60 111 PHE A C 1
ATOM 766 O O . PHE A 1 115 ? 6.787 39.243 31.900 1.00 54.95 111 PHE A O 1
ATOM 774 N N . SER A 1 116 ? 6.052 38.739 33.951 1.00 48.59 112 SER A N 1
ATOM 775 C CA . SER A 1 116 ? 4.677 38.530 33.499 1.00 50.73 112 SER A CA 1
ATOM 776 C C . SER A 1 116 ? 3.634 39.371 34.237 1.00 56.60 112 SER A C 1
ATOM 777 O O . SER A 1 116 ? 3.545 39.350 35.463 1.00 51.11 112 SER A O 1
ATOM 780 N N . TYR A 1 117 ? 2.825 40.095 33.476 1.00 62.49 113 TYR A N 1
ATOM 781 C CA . TYR A 1 117 ? 1.682 40.797 34.053 1.00 72.23 113 TYR A CA 1
ATOM 782 C C . TYR A 1 117 ? 0.513 39.836 34.242 1.00 71.21 113 TYR A C 1
ATOM 783 O O . TYR A 1 117 ? -0.102 39.794 35.305 1.00 77.93 113 TYR A O 1
ATOM 792 N N . MET A 1 118 ? 0.220 39.048 33.211 1.00 74.14 114 MET A N 1
ATOM 793 C CA . MET A 1 118 ? -1.001 38.250 33.207 1.00 84.12 114 MET A CA 1
ATOM 794 C C . MET A 1 118 ? -0.877 36.959 34.014 1.00 80.77 114 MET A C 1
ATOM 795 O O . MET A 1 118 ? -1.818 36.161 34.065 1.00 72.54 114 MET A O 1
ATOM 800 N N . SER A 1 119 ? 0.284 36.760 34.631 1.00 70.49 115 SER A N 1
ATOM 801 C CA . SER A 1 119 ? 0.427 35.761 35.681 1.00 87.14 115 SER A CA 1
ATOM 802 C C . SER A 1 119 ? 0.030 34.333 35.261 1.00 91.33 115 SER A C 1
ATOM 803 O O . SER A 1 119 ? -0.849 33.725 35.886 1.00 89.85 115 SER A O 1
ATOM 806 N N . LYS A 1 120 ? 0.658 33.791 34.217 1.00 80.80 116 LYS A N 1
ATOM 807 C CA . LYS A 1 120 ? 0.316 32.422 33.813 1.00 75.44 116 LYS A CA 1
ATOM 808 C C . LYS A 1 120 ? 1.405 31.424 34.227 1.00 62.20 116 LYS A C 1
ATOM 809 O O . LYS A 1 120 ? 1.177 30.215 34.241 1.00 58.60 116 LYS A O 1
ATOM 815 N N . ILE A 1 121 ? 2.579 31.946 34.572 1.00 65.15 117 ILE A N 1
ATOM 816 C CA . ILE A 1 121 ? 3.610 31.181 35.273 1.00 57.19 117 ILE A CA 1
ATOM 817 C C . ILE A 1 121 ? 3.696 31.683 36.720 1.00 56.40 117 ILE A C 1
ATOM 818 O O . ILE A 1 121 ? 3.809 32.880 36.947 1.00 53.69 117 ILE A O 1
ATOM 823 N N . SER A 1 122 ? 3.639 30.786 37.696 1.00 47.96 118 SER A N 1
ATOM 824 C CA . SER A 1 122 ? 3.807 31.189 39.089 1.00 46.83 118 SER A CA 1
ATOM 825 C C . SER A 1 122 ? 4.877 30.323 39.721 1.00 51.70 118 SER A C 1
ATOM 826 O O . SER A 1 122 ? 5.430 29.456 39.062 1.00 43.78 118 SER A O 1
ATOM 829 N N . LEU A 1 123 ? 5.176 30.530 40.997 1.00 37.04 119 LEU A N 1
ATOM 830 C CA . LEU A 1 123 ? 6.126 29.636 41.644 1.00 42.66 119 LEU A CA 1
ATOM 831 C C . LEU A 1 123 ? 5.493 28.253 41.825 1.00 39.38 119 LEU A C 1
ATOM 832 O O . LEU A 1 123 ? 6.198 27.276 42.038 1.00 53.25 119 LEU A O 1
ATOM 837 N N . ASN A 1 124 ? 4.164 28.185 41.730 1.00 38.37 120 ASN A N 1
ATOM 838 C CA . ASN A 1 124 ? 3.414 26.916 41.759 1.00 45.03 120 ASN A CA 1
ATOM 839 C C . ASN A 1 124 ? 3.421 26.133 40.444 1.00 48.23 120 ASN A C 1
ATOM 840 O O . ASN A 1 124 ? 2.893 25.012 40.386 1.00 35.74 120 ASN A O 1
ATOM 845 N N . THR A 1 125 ? 3.931 26.738 39.375 1.00 38.86 121 THR A N 1
ATOM 846 C CA . THR A 1 125 ? 3.920 26.060 38.070 1.00 32.33 121 THR A CA 1
ATOM 847 C C . THR A 1 125 ? 4.780 24.784 38.204 1.00 27.15 121 THR A C 1
ATOM 848 O O . THR A 1 125 ? 5.918 24.838 38.639 1.00 31.50 121 THR A O 1
ATOM 852 N N . PRO A 1 126 ? 4.217 23.627 37.828 1.00 23.68 122 PRO A N 1
ATOM 853 C CA . PRO A 1 126 ? 4.898 22.365 38.164 1.00 25.03 122 PRO A CA 1
ATOM 854 C C . PRO A 1 126 ? 6.181 22.133 37.403 1.00 20.23 122 PRO A C 1
ATOM 855 O O . PRO A 1 126 ? 6.203 22.446 36.190 1.00 21.73 122 PRO A O 1
ATOM 859 N N . PRO A 1 127 ? 7.203 21.518 38.032 1.00 19.10 123 PRO A N 1
ATOM 860 C CA . PRO A 1 127 ? 8.371 21.163 37.218 1.00 23.92 123 PRO A CA 1
ATOM 861 C C . PRO A 1 127 ? 7.964 20.237 36.088 1.00 21.27 123 PRO A C 1
ATOM 862 O O . PRO A 1 127 ? 7.045 19.425 36.245 1.00 18.97 123 PRO A O 1
ATOM 866 N N . GLY A 1 128 ? 8.659 20.375 34.967 1.00 16.68 124 GLY A N 1
ATOM 867 C CA . GLY A 1 128 ? 8.314 19.597 33.781 1.00 18.36 124 GLY A CA 1
ATOM 868 C C . GLY A 1 128 ? 7.362 20.331 32.855 1.00 19.06 124 GLY A C 1
ATOM 869 O O . GLY A 1 128 ? 7.180 19.929 31.701 1.00 16.98 124 GLY A O 1
ATOM 870 N N . THR A 1 129 ? 6.720 21.409 33.328 1.00 15.16 125 THR A N 1
ATOM 871 C CA . THR A 1 129 ? 5.917 22.229 32.452 1.00 15.24 125 THR A CA 1
ATOM 872 C C . THR A 1 129 ? 6.654 22.641 31.154 1.00 14.90 125 THR A C 1
ATOM 873 O O . THR A 1 129 ? 7.841 23.026 31.173 1.00 17.80 125 THR A O 1
ATOM 877 N N . LYS A 1 130 ? 5.971 22.548 30.019 1.00 15.54 126 LYS A N 1
ATOM 878 C CA . LYS A 1 130 ? 6.554 22.983 28.762 1.00 18.52 126 LYS A CA 1
ATOM 879 C C . LYS A 1 130 ? 6.128 24.438 28.433 1.00 14.71 126 LYS A C 1
ATOM 880 O O . LYS A 1 130 ? 4.961 24.791 28.606 1.00 16.65 126 LYS A O 1
ATOM 886 N N . VAL A 1 131 ? 7.054 25.224 27.885 1.0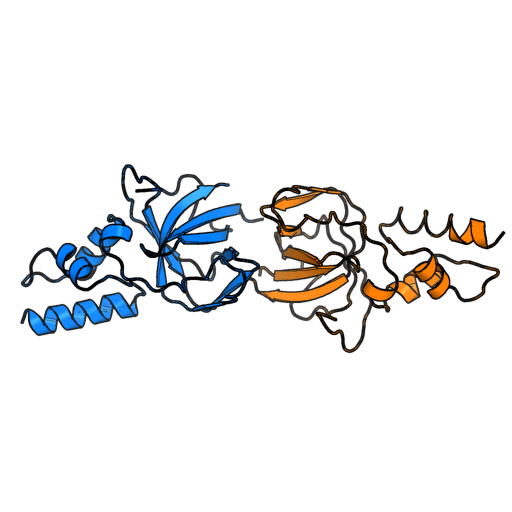0 17.71 127 VAL A N 1
ATOM 887 C CA . VAL A 1 131 ? 6.734 26.536 27.327 1.00 18.24 127 VAL A CA 1
ATOM 888 C C . VAL A 1 131 ? 7.235 26.641 25.901 1.00 17.34 127 VAL A C 1
ATOM 889 O O . VAL A 1 131 ? 8.226 25.991 25.539 1.00 22.66 127 VAL A O 1
ATOM 893 N N . LYS A 1 132 ? 6.535 27.418 25.105 1.00 16.86 128 LYS A N 1
ATOM 894 C CA . LYS A 1 132 ? 6.979 27.666 23.737 1.00 16.85 128 LYS A CA 1
ATOM 895 C C . LYS A 1 132 ? 7.495 29.109 23.676 1.00 20.62 128 LYS A C 1
ATOM 896 O O . LYS A 1 132 ? 6.740 29.995 24.079 1.00 22.66 128 LYS A O 1
ATOM 902 N N . LEU A 1 133 ? 8.696 29.286 23.133 1.00 19.39 129 LEU A N 1
ATOM 903 C CA . LEU A 1 133 ? 9.294 30.637 22.932 1.00 19.23 129 LEU A CA 1
ATOM 904 C C . LEU A 1 133 ? 9.060 31.012 21.496 1.00 29.47 129 LEU A C 1
ATOM 905 O O . LEU A 1 133 ? 9.271 30.197 20.601 1.00 25.28 129 LEU A O 1
ATOM 910 N N . SER A 1 134 ? 8.635 32.249 21.255 1.00 24.87 130 SER A N 1
ATOM 911 C CA A SER A 1 134 ? 8.288 32.687 19.899 0.49 23.99 130 SER A CA 1
ATOM 912 C CA B SER A 1 134 ? 8.293 32.692 19.900 0.51 23.99 130 SER A CA 1
ATOM 913 C C . SER A 1 134 ? 9.095 33.939 19.551 1.00 39.22 130 SER A C 1
ATOM 914 O O . SER A 1 134 ? 9.390 34.720 20.420 1.00 32.88 130 SER A O 1
ATOM 919 N N . GLY A 1 135 ? 9.449 34.107 18.278 1.00 36.84 131 GLY A N 1
ATOM 920 C CA . GLY A 1 135 ? 10.176 35.293 17.826 1.00 34.37 131 GLY A CA 1
ATOM 921 C C . GLY A 1 135 ? 11.630 35.234 18.209 1.00 39.71 131 GLY A C 1
ATOM 922 O O . GLY A 1 135 ? 12.155 34.177 18.489 1.00 34.97 131 GLY A O 1
ATOM 923 N N . ILE A 1 136 ? 12.311 36.372 18.247 1.00 29.96 132 ILE A N 1
ATOM 924 C CA . ILE A 1 136 ? 13.711 36.333 18.585 1.00 28.46 132 ILE A CA 1
ATOM 925 C C . ILE A 1 136 ? 13.866 36.714 20.042 1.00 39.65 132 ILE A C 1
ATOM 926 O O . ILE A 1 136 ? 13.509 37.816 20.444 1.00 37.43 132 ILE A O 1
ATOM 931 N N . VAL A 1 137 ? 14.426 35.817 20.831 1.00 28.94 133 VAL A N 1
ATOM 932 C CA . VAL A 1 137 ? 14.546 36.072 22.253 1.00 28.76 133 VAL A CA 1
ATOM 933 C C . VAL A 1 137 ? 15.938 36.543 22.602 1.00 31.07 133 VAL A C 1
ATOM 934 O O . VAL A 1 137 ? 16.931 35.894 22.274 1.00 30.85 133 VAL A O 1
ATOM 938 N N . ASP A 1 138 ? 16.031 37.688 23.285 1.00 31.18 134 ASP A N 1
ATOM 939 C CA . ASP A 1 138 ? 17.336 38.203 23.657 1.00 34.07 134 ASP A CA 1
ATOM 940 C C . ASP A 1 138 ? 17.931 37.441 24.811 1.00 30.21 134 ASP A C 1
ATOM 941 O O . ASP A 1 138 ? 17.239 37.032 25.746 1.00 32.44 134 ASP A O 1
ATOM 946 N N . ILE A 1 139 ? 19.226 37.269 24.765 1.00 34.62 135 ILE A N 1
ATOM 947 C CA . ILE A 1 139 ? 19.915 36.661 25.861 1.00 35.14 135 ILE A CA 1
ATOM 948 C C . ILE A 1 139 ? 20.947 37.647 26.348 1.00 47.19 135 ILE A C 1
ATOM 949 O O . ILE A 1 139 ? 21.860 38.009 25.603 1.00 43.59 135 ILE A O 1
ATOM 954 N N . LYS A 1 140 ? 20.784 38.073 27.592 1.00 40.20 136 LYS A N 1
ATOM 955 C CA . LYS A 1 140 ? 21.668 39.050 28.217 1.00 38.90 136 LYS A CA 1
ATOM 956 C C . LYS A 1 140 ? 22.518 38.423 29.309 1.00 41.72 136 LYS A C 1
ATOM 957 O O . LYS A 1 140 ? 22.013 38.107 30.405 1.00 49.18 136 LYS A O 1
ATOM 963 N N . ASN A 1 141 ? 23.810 38.278 29.007 1.00 43.56 137 ASN A N 1
ATOM 964 C CA . ASN A 1 141 ? 24.778 37.579 29.856 1.00 55.42 137 ASN A CA 1
ATOM 965 C C . ASN A 1 141 ? 24.243 36.214 30.289 1.00 57.11 137 ASN A C 1
ATOM 966 O O . ASN A 1 141 ? 24.169 35.914 31.477 1.00 43.93 137 ASN A O 1
ATOM 971 N N . GLY A 1 142 ? 23.844 35.408 29.311 1.00 59.01 138 GLY A N 1
ATOM 972 C CA . GLY A 1 142 ? 23.372 34.068 29.597 1.00 56.66 138 GLY A CA 1
ATOM 973 C C . GLY A 1 142 ? 21.923 33.911 30.041 1.00 55.72 138 GLY A C 1
ATOM 974 O O . GLY A 1 142 ? 21.438 32.788 30.025 1.00 46.48 138 GLY A O 1
ATOM 975 N N . PHE A 1 143 ? 21.245 34.988 30.456 1.00 41.47 139 PHE A N 1
ATOM 976 C CA . PHE A 1 143 ? 19.808 34.912 30.764 1.00 38.53 139 PHE A CA 1
ATOM 977 C C . PHE A 1 143 ? 18.904 35.150 29.557 1.00 41.75 139 PHE A C 1
ATOM 978 O O . PHE A 1 143 ? 18.924 36.239 29.001 1.00 30.13 139 PHE A O 1
ATOM 986 N N . LEU A 1 144 ? 18.067 34.179 29.165 1.00 27.98 140 LEU A N 1
ATOM 987 C CA . LEU A 1 144 ? 17.014 34.515 28.216 1.00 24.28 140 LEU A CA 1
ATOM 988 C C . LEU A 1 144 ? 16.040 35.494 28.846 1.00 28.13 140 LEU A C 1
ATOM 989 O O . LEU A 1 144 ? 15.623 35.343 29.987 1.00 29.40 140 LEU A O 1
ATOM 994 N N . LEU A 1 145 ? 15.635 36.475 28.059 1.00 27.41 141 LEU A N 1
ATOM 995 C CA . LEU A 1 145 ? 14.754 37.499 28.556 1.00 28.46 141 LEU A CA 1
ATOM 996 C C . LEU A 1 145 ? 13.365 37.214 28.057 1.00 24.80 141 LEU A C 1
ATOM 997 O O . LEU A 1 145 ? 13.067 37.435 26.887 1.00 27.18 141 LEU A O 1
ATOM 1002 N N . LEU A 1 146 ? 12.504 36.742 28.960 1.00 26.12 142 LEU A N 1
ATOM 1003 C CA . LEU A 1 146 ? 11.178 36.300 28.613 1.00 27.30 142 LEU A CA 1
ATOM 1004 C C . LEU A 1 146 ? 10.113 37.191 29.171 1.00 30.97 142 LEU A C 1
ATOM 1005 O O . LEU A 1 146 ? 10.212 37.658 30.301 1.00 33.50 142 LEU A O 1
ATOM 1010 N N . ASN A 1 147 ? 9.051 37.354 28.419 1.00 25.55 143 ASN A N 1
ATOM 1011 C CA . ASN A 1 147 ? 7.869 37.993 28.966 1.00 32.37 143 ASN A CA 1
ATOM 1012 C C . ASN A 1 147 ? 6.656 37.500 28.234 1.00 38.73 143 ASN A C 1
ATOM 1013 O O . ASN A 1 147 ? 6.760 36.549 27.458 1.00 32.47 143 ASN A O 1
ATOM 1018 N N . ASP A 1 148 ? 5.504 38.122 28.461 1.00 31.06 144 ASP A N 1
ATOM 1019 C CA . ASP A 1 148 ? 4.265 37.579 27.959 1.00 31.62 144 ASP A CA 1
ATOM 1020 C C . ASP A 1 148 ? 4.225 37.634 26.448 1.00 36.97 144 ASP A C 1
ATOM 1021 O O . ASP A 1 148 ? 3.426 36.945 25.836 1.00 38.92 144 ASP A O 1
ATOM 1026 N N . SER A 1 149 ? 5.072 38.472 25.851 1.00 32.29 145 SER A N 1
ATOM 1027 C CA . SER A 1 149 ? 5.099 38.590 24.398 1.00 35.15 145 SER A CA 1
ATOM 1028 C C . SER A 1 149 ? 5.736 37.408 23.724 1.00 33.16 145 SER A C 1
ATOM 1029 O O . SER A 1 149 ? 5.421 37.134 22.584 1.00 37.09 145 SER A O 1
ATOM 1032 N N . ASN A 1 150 ? 6.714 36.771 24.360 1.00 27.25 146 ASN A N 1
ATOM 1033 C CA . ASN A 1 150 ? 7.491 35.814 23.608 1.00 25.60 146 ASN A CA 1
ATOM 1034 C C . ASN A 1 150 ? 7.409 34.402 24.220 1.00 28.17 146 ASN A C 1
ATOM 1035 O O . ASN A 1 150 ? 8.145 33.514 23.813 1.00 28.34 146 ASN A O 1
ATOM 1040 N N . THR A 1 151 ? 6.517 34.231 25.174 1.00 25.74 147 THR A N 1
ATOM 1041 C CA . THR A 1 151 ? 6.461 32.979 25.969 1.00 30.89 147 THR A CA 1
ATOM 1042 C C . THR A 1 151 ? 5.049 32.513 26.053 1.00 26.28 147 THR A C 1
ATOM 1043 O O . THR A 1 151 ? 4.159 33.272 26.403 1.00 28.14 147 THR A O 1
ATOM 1047 N N . THR A 1 152 ? 4.803 31.247 25.710 1.00 23.78 148 THR A N 1
ATOM 1048 C CA . THR A 1 152 ? 3.486 30.688 25.875 1.00 20.35 148 THR A CA 1
ATOM 1049 C C . THR A 1 152 ? 3.580 29.420 26.770 1.00 25.13 148 THR A C 1
ATOM 1050 O O . THR A 1 152 ? 4.392 28.538 26.488 1.00 24.25 148 THR A O 1
ATOM 1054 N N . VAL A 1 153 ? 2.758 29.317 27.809 1.00 22.67 149 VAL A N 1
ATOM 1055 C CA . VAL A 1 153 ? 2.814 28.095 28.636 1.00 20.48 149 VAL A CA 1
ATOM 1056 C C . VAL A 1 153 ? 1.952 27.008 27.980 1.00 19.28 149 VAL A C 1
ATOM 1057 O O . VAL A 1 153 ? 0.765 27.207 27.749 1.00 23.90 149 VAL A O 1
ATOM 1061 N N . LEU A 1 154 ? 2.564 25.867 27.643 1.00 19.09 150 LEU A N 1
ATOM 1062 C CA . LEU A 1 154 ? 1.791 24.783 27.032 1.00 19.05 150 LEU A CA 1
ATOM 1063 C C . LEU A 1 154 ? 1.230 23.811 28.074 1.00 19.79 150 LEU A C 1
ATOM 1064 O O . LEU A 1 154 ? 0.242 23.113 27.806 1.00 20.95 150 LEU A O 1
ATOM 1069 N N . GLY A 1 155 ? 1.843 23.750 29.249 1.00 18.53 151 GLY A N 1
ATOM 1070 C CA . GLY A 1 155 ? 1.300 22.916 30.316 1.00 19.16 151 GLY A CA 1
ATOM 1071 C C . GLY A 1 155 ? 2.053 21.606 30.423 1.00 18.24 151 GLY A C 1
ATOM 1072 O O . GLY A 1 155 ? 3.212 21.532 30.016 1.00 19.04 151 GLY A O 1
ATOM 1073 N N . GLY A 1 156 ? 1.401 20.565 30.977 1.00 17.73 152 GLY A N 1
ATOM 1074 C CA . GLY A 1 156 ? 2.118 19.330 31.244 1.00 14.70 152 GLY A CA 1
ATOM 1075 C C . GLY A 1 156 ? 2.779 19.373 32.605 1.00 21.16 152 GLY A C 1
ATOM 1076 O O . GLY A 1 156 ? 2.977 20.443 33.214 1.00 20.18 152 GLY A O 1
ATOM 1077 N N . GLU A 1 157 ? 3.089 18.204 33.106 1.00 18.67 153 GLU A N 1
ATOM 1078 C CA . GLU A 1 157 ? 3.893 18.111 34.316 1.00 21.35 153 GLU A CA 1
ATOM 1079 C C . GLU A 1 157 ? 4.716 16.853 34.231 1.00 21.77 153 GLU A C 1
ATOM 1080 O O . GLU A 1 157 ? 4.291 15.862 33.638 1.00 22.73 153 GLU A O 1
ATOM 1086 N N . VAL A 1 158 ? 5.908 16.890 34.805 1.00 17.88 154 VAL A N 1
ATOM 1087 C CA . VAL A 1 158 ? 6.724 15.678 34.837 1.00 15.12 154 VAL A CA 1
ATOM 1088 C C . VAL A 1 158 ? 6.822 15.364 36.337 1.00 19.57 154 VAL A C 1
ATOM 1089 O O . VAL A 1 158 ? 7.546 16.048 37.084 1.00 17.17 154 VAL A O 1
ATOM 1093 N N . GLU A 1 159 ? 6.094 14.340 36.796 1.00 16.62 155 GLU A N 1
ATOM 1094 C CA . GLU A 1 159 ? 6.031 14.121 38.250 1.00 18.89 155 GLU A CA 1
ATOM 1095 C C . GLU A 1 159 ? 7.393 13.717 38.818 1.00 17.28 155 GLU A C 1
ATOM 1096 O O . GLU A 1 159 ? 8.190 13.004 38.179 1.00 18.11 155 GLU A O 1
ATOM 1102 N N . HIS A 1 160 ? 7.623 14.133 40.069 1.00 17.39 156 HIS A N 1
ATOM 1103 C CA . HIS A 1 160 ? 8.805 13.736 40.808 1.00 20.47 156 HIS A CA 1
ATOM 1104 C C . HIS A 1 160 ? 10.078 14.095 40.068 1.00 19.30 156 HIS A C 1
ATOM 1105 O O . HIS A 1 160 ? 11.075 13.428 40.231 1.00 17.77 156 HIS A O 1
ATOM 1112 N N . LEU A 1 161 ? 10.058 15.215 39.327 1.00 17.19 157 LEU A N 1
ATOM 1113 C CA . LEU A 1 161 ? 11.216 15.572 38.497 1.00 15.94 157 LEU A CA 1
ATOM 1114 C C . LEU A 1 161 ? 12.488 15.689 39.331 1.00 16.33 157 LEU A C 1
ATOM 1115 O O . LEU A 1 161 ? 12.457 16.367 40.387 1.00 20.30 157 LEU A O 1
ATOM 1120 N N . ILE A 1 162 ? 13.568 15.061 38.878 1.00 14.65 158 ILE A N 1
ATOM 1121 C CA . ILE A 1 162 ? 14.894 15.125 39.535 1.00 16.15 158 ILE A CA 1
ATOM 1122 C C . ILE A 1 162 ? 15.786 15.977 38.651 1.00 23.41 158 ILE A C 1
ATOM 1123 O O . ILE A 1 162 ? 15.930 15.687 37.485 1.00 19.10 158 ILE A O 1
ATOM 1128 N N . GLU A 1 163 ? 16.390 17.049 39.166 1.00 20.52 159 GLU A N 1
ATOM 1129 C CA . GLU A 1 163 ? 17.116 17.929 38.261 1.00 20.54 159 GLU A CA 1
ATOM 1130 C C . GLU A 1 163 ? 18.373 17.361 37.696 1.00 17.00 159 GLU A C 1
ATOM 1131 O O . GLU A 1 163 ? 18.733 17.645 36.540 1.00 24.01 159 GLU A O 1
ATOM 1137 N N . LYS A 1 164 ? 19.065 16.550 38.491 1.00 21.58 160 LYS A N 1
ATOM 1138 C CA . LYS A 1 164 ? 20.310 15.935 38.027 1.00 23.05 160 LYS A CA 1
ATOM 1139 C C . LYS A 1 164 ? 20.306 14.423 38.047 1.00 21.37 160 LYS A C 1
ATOM 1140 O O . LYS A 1 164 ? 20.499 13.789 39.086 1.00 25.16 160 LYS A O 1
ATOM 1146 N N . TRP A 1 165 ? 20.112 13.831 36.878 1.00 19.58 161 TRP A N 1
ATOM 1147 C CA . TRP A 1 165 ? 20.197 12.397 36.744 1.00 18.82 161 TRP A CA 1
ATOM 1148 C C . TRP A 1 165 ? 21.648 11.931 36.778 1.00 27.95 161 TRP A C 1
ATOM 1149 O O . TRP A 1 165 ? 21.891 10.774 37.050 1.00 24.13 161 TRP A O 1
ATOM 1161 N N . GLY B 1 1 ? 39.740 78.464 49.983 1.00 15.25 -3 GLY B N 1
ATOM 1162 C CA . GLY B 1 1 ? 40.443 78.649 48.700 1.00 14.31 -3 GLY B CA 1
ATOM 1163 C C . GLY B 1 1 ? 39.864 77.664 47.680 1.00 15.38 -3 GLY B C 1
ATOM 1164 O O . GLY B 1 1 ? 39.028 76.848 48.028 1.00 16.06 -3 GLY B O 1
ATOM 1165 N N . PRO B 1 2 ? 40.348 77.725 46.438 1.00 15.68 -2 PRO B N 1
ATOM 1166 C CA . PRO B 1 2 ? 39.713 77.020 45.336 1.00 15.76 -2 PRO B CA 1
ATOM 1167 C C . PRO B 1 2 ? 39.800 75.552 45.492 1.00 18.19 -2 PRO B C 1
ATOM 1168 O O . PRO B 1 2 ? 38.890 74.843 45.060 1.00 14.28 -2 PRO B O 1
ATOM 1172 N N . GLY B 1 3 ? 40.902 75.039 46.044 1.00 16.48 -1 GLY B N 1
ATOM 1173 C CA . GLY B 1 3 ? 40.951 73.576 46.140 1.00 16.87 -1 GLY B CA 1
ATOM 1174 C C . GLY B 1 3 ? 39.973 73.065 47.178 1.00 16.34 -1 GLY B C 1
ATOM 1175 O O . GLY B 1 3 ? 39.302 72.052 46.935 1.00 18.27 -1 GLY B O 1
ATOM 1176 N N . HIS B 1 4 ? 39.855 73.725 48.334 1.00 13.32 0 HIS B N 1
ATOM 1177 C CA . HIS B 1 4 ? 38.775 73.321 49.226 1.00 15.24 0 HIS B CA 1
ATOM 1178 C C . HIS B 1 4 ? 37.386 73.561 48.610 1.00 15.26 0 HIS B C 1
ATOM 1179 O O . HIS B 1 4 ? 36.449 72.826 48.889 1.00 15.86 0 HIS B O 1
ATOM 1186 N N . MET B 1 5 ? 37.237 74.627 47.820 1.00 13.00 1 MET B N 1
ATOM 1187 C CA . MET B 1 5 ? 35.908 74.854 47.218 1.00 13.93 1 MET B CA 1
ATOM 1188 C C . MET B 1 5 ? 35.562 73.724 46.239 1.00 12.42 1 MET B C 1
ATOM 1189 O O . MET B 1 5 ? 34.433 73.296 46.177 1.00 14.60 1 MET B O 1
ATOM 1194 N N . ALA B 1 6 ? 36.574 73.182 45.559 1.00 11.61 2 ALA B N 1
ATOM 1195 C CA . ALA B 1 6 ? 36.325 72.033 44.663 1.00 13.46 2 ALA B CA 1
ATOM 1196 C C . ALA B 1 6 ? 35.925 70.801 45.472 1.00 12.32 2 ALA B C 1
ATOM 1197 O O . ALA B 1 6 ? 35.085 70.007 45.024 1.00 13.41 2 ALA B O 1
ATOM 1199 N N . GLN B 1 7 ? 36.528 70.614 46.671 1.00 11.87 3 GLN B N 1
ATOM 1200 C CA . GLN B 1 7 ? 36.113 69.501 47.499 1.00 12.34 3 GLN B CA 1
ATOM 1201 C C . GLN B 1 7 ? 34.670 69.618 47.914 1.00 16.49 3 GLN B C 1
ATOM 1202 O O . GLN B 1 7 ? 33.923 68.655 47.870 1.00 14.66 3 GLN B O 1
ATOM 1208 N N . VAL B 1 8 ? 34.272 70.796 48.402 1.00 13.28 4 VAL B N 1
ATOM 1209 C CA A VAL B 1 8 ? 32.872 70.897 48.872 0.56 13.99 4 VAL B CA 1
ATOM 1210 C CA B VAL B 1 8 ? 32.926 70.977 48.862 0.44 14.05 4 VAL B CA 1
ATOM 1211 C C . VAL B 1 8 ? 31.919 70.867 47.698 1.00 13.48 4 VAL B C 1
ATOM 1212 O O . VAL B 1 8 ? 30.787 70.346 47.849 1.00 15.27 4 VAL B O 1
ATOM 1219 N N . ALA B 1 9 ? 32.329 71.339 46.514 1.00 12.94 5 ALA B N 1
ATOM 1220 C CA . ALA B 1 9 ? 31.483 71.171 45.326 1.00 13.34 5 ALA B CA 1
ATOM 1221 C C . ALA B 1 9 ? 31.274 69.666 45.025 1.00 12.64 5 ALA B C 1
ATOM 1222 O O . ALA B 1 9 ? 30.147 69.233 44.738 1.00 14.57 5 ALA B O 1
ATOM 1224 N N . GLY B 1 10 ? 32.360 68.879 45.157 1.00 13.12 6 GLY B N 1
ATOM 1225 C CA . GLY B 1 10 ? 32.221 67.435 44.944 1.00 12.82 6 GLY B CA 1
ATOM 1226 C C . GLY B 1 10 ? 31.267 66.804 45.939 1.00 16.09 6 GLY B C 1
ATOM 1227 O O . GLY B 1 10 ? 30.506 65.889 45.613 1.00 16.17 6 GLY B O 1
ATOM 1228 N N . ALA B 1 11 ? 31.336 67.260 47.178 1.00 14.09 7 ALA B N 1
ATOM 1229 C CA . ALA B 1 11 ? 30.445 66.711 48.178 1.00 15.02 7 ALA B CA 1
ATOM 1230 C C . ALA B 1 11 ? 29.006 67.110 47.892 1.00 14.71 7 ALA B C 1
ATOM 1231 O O . ALA B 1 11 ? 28.076 66.291 48.078 1.00 16.53 7 ALA B O 1
ATOM 1233 N N . ALA B 1 12 ? 28.787 68.373 47.478 1.00 12.97 8 ALA B N 1
ATOM 1234 C CA . ALA B 1 12 ? 27.415 68.775 47.168 1.00 15.48 8 ALA B CA 1
ATOM 1235 C C . ALA B 1 12 ? 26.902 67.999 45.979 1.00 15.86 8 ALA B C 1
ATOM 1236 O O . ALA B 1 12 ? 25.729 67.639 45.931 1.00 16.76 8 ALA B O 1
ATOM 1238 N N . LEU B 1 13 ? 27.782 67.797 44.994 1.00 13.28 9 LEU B N 1
ATOM 1239 C CA . LEU B 1 13 ? 27.375 67.042 43.802 1.00 12.23 9 LEU B CA 1
ATOM 1240 C C . LEU B 1 13 ? 26.907 65.609 44.207 1.00 15.44 9 LEU B C 1
ATOM 1241 O O . LEU B 1 13 ? 25.837 65.140 43.775 1.00 16.59 9 LEU B O 1
ATOM 1246 N N . SER B 1 14 ? 27.698 64.948 45.044 1.00 15.67 10 SER B N 1
ATOM 1247 C CA A SER B 1 14 ? 27.362 63.561 45.376 0.62 16.06 10 SER B CA 1
ATOM 1248 C CA B SER B 1 14 ? 27.411 63.569 45.456 0.38 16.08 10 SER B CA 1
ATOM 1249 C C . SER B 1 14 ? 26.140 63.518 46.296 1.00 19.53 10 SER B C 1
ATOM 1250 O O . SER B 1 14 ? 25.370 62.557 46.228 1.00 18.74 10 SER B O 1
ATOM 1255 N N . GLN B 1 15 ? 25.884 64.572 47.076 1.00 17.64 11 GLN B N 1
ATOM 1256 C CA . GLN B 1 15 ? 24.616 64.629 47.816 1.00 19.79 11 GLN B CA 1
ATOM 1257 C C . GLN B 1 15 ? 23.414 64.659 46.880 1.00 21.38 11 GLN B C 1
ATOM 1258 O O . GLN B 1 15 ? 22.346 64.138 47.238 1.00 23.45 11 GLN B O 1
ATOM 1264 N N . ALA B 1 16 ? 23.578 65.264 45.691 1.00 18.06 12 ALA B N 1
ATOM 1265 C CA . ALA B 1 16 ? 22.548 65.246 44.631 1.00 20.65 12 ALA B CA 1
ATOM 1266 C C . ALA B 1 16 ? 22.585 63.957 43.752 1.00 16.82 12 ALA B C 1
ATOM 1267 O O . ALA B 1 16 ? 21.707 63.766 42.904 1.00 23.89 12 ALA B O 1
ATOM 1269 N N . GLY B 1 17 ? 23.562 63.116 43.916 1.00 16.50 13 GLY B N 1
ATOM 1270 C CA . GLY B 1 17 ? 23.657 61.878 43.145 1.00 17.11 13 GLY B CA 1
ATOM 1271 C C . GLY B 1 17 ? 24.711 61.898 42.045 1.00 17.59 13 GLY B C 1
ATOM 1272 O O . GLY B 1 17 ? 24.959 60.860 41.409 1.00 15.99 13 GLY B O 1
ATOM 1273 N N . TRP B 1 18 ? 25.322 63.070 41.798 1.00 15.02 14 TRP B N 1
ATOM 1274 C CA . TRP B 1 18 ? 26.397 63.179 40.783 1.00 12.55 14 TRP B CA 1
ATOM 1275 C C . TRP B 1 18 ? 27.720 62.745 41.376 1.00 16.78 14 TRP B C 1
ATOM 1276 O O . TRP B 1 18 ? 28.222 63.400 42.307 1.00 16.46 14 TRP B O 1
ATOM 1287 N N . TYR B 1 19 ? 28.310 61.676 40.843 1.00 13.37 15 TYR B N 1
ATOM 1288 C CA . TYR B 1 19 ? 29.568 61.179 41.343 1.00 13.09 15 TYR B CA 1
ATOM 1289 C C . TYR B 1 19 ? 30.609 61.488 40.294 1.00 15.11 15 TYR B C 1
ATOM 1290 O O . TYR B 1 19 ? 30.792 60.708 39.344 1.00 15.74 15 TYR B O 1
ATOM 1299 N N . LEU B 1 20 ? 31.322 62.604 40.480 1.00 14.55 16 LEU B N 1
ATOM 1300 C CA . LEU B 1 20 ? 32.347 62.996 39.502 1.00 15.18 16 LEU B CA 1
ATOM 1301 C C . LEU B 1 20 ? 33.728 62.846 40.152 1.00 15.43 16 LEU B C 1
ATOM 1302 O O . LEU B 1 20 ? 33.852 63.019 41.368 1.00 15.80 16 LEU B O 1
ATOM 1307 N N . SER B 1 21 ? 34.741 62.552 39.341 1.00 13.49 17 SER B N 1
ATOM 1308 C CA . SER B 1 21 ? 36.096 62.494 39.877 1.00 15.29 17 SER B CA 1
ATOM 1309 C C . SER B 1 21 ? 36.586 63.920 40.181 1.00 13.33 17 SER B C 1
ATOM 1310 O O . SER B 1 21 ? 36.044 64.916 39.671 1.00 13.41 17 SER B O 1
ATOM 1313 N N . ASP B 1 22 ? 37.637 64.030 40.998 1.00 15.53 18 ASP B N 1
ATOM 1314 C CA . ASP B 1 22 ? 38.160 65.363 41.262 1.00 15.87 18 ASP B CA 1
ATOM 1315 C C . ASP B 1 22 ? 38.633 66.023 39.946 1.00 11.94 18 ASP B C 1
ATOM 1316 O O . ASP B 1 22 ? 38.477 67.246 39.742 1.00 13.01 18 ASP B O 1
ATOM 1321 N N . GLU B 1 23 ? 39.274 65.207 39.091 1.00 14.46 19 GLU B N 1
ATOM 1322 C CA . GLU B 1 23 ? 39.709 65.725 37.817 1.00 13.13 19 GLU B CA 1
ATOM 1323 C C . GLU B 1 23 ? 38.535 66.127 36.914 1.00 13.99 19 GLU B C 1
ATOM 1324 O O . GLU B 1 23 ? 38.650 67.073 36.153 1.00 13.40 19 GLU B O 1
ATOM 1330 N N . GLY B 1 24 ? 37.457 65.326 36.980 1.00 13.88 20 GLY B N 1
ATOM 1331 C CA . GLY B 1 24 ? 36.259 65.625 36.198 1.00 13.23 20 GLY B CA 1
ATOM 1332 C C . GLY B 1 24 ? 35.620 66.922 36.652 1.00 11.90 20 GLY B C 1
ATOM 1333 O O . GLY B 1 24 ? 35.150 67.709 35.840 1.00 13.63 20 GLY B O 1
ATOM 1334 N N . ILE B 1 25 ? 35.605 67.143 37.953 1.00 12.31 21 ILE B N 1
ATOM 1335 C CA . ILE B 1 25 ? 35.071 68.420 38.469 1.00 11.29 21 ILE B CA 1
ATOM 1336 C C . ILE B 1 25 ? 35.899 69.597 37.959 1.00 13.58 21 ILE B C 1
ATOM 1337 O O . ILE B 1 25 ? 35.328 70.569 37.463 1.00 13.16 21 ILE B O 1
ATOM 1342 N N . GLU B 1 26 ? 37.231 69.520 38.009 1.00 14.61 22 GLU B N 1
ATOM 1343 C CA . GLU B 1 26 ? 38.039 70.612 37.443 1.00 15.37 22 GLU B CA 1
ATOM 1344 C C . GLU B 1 26 ? 37.754 70.822 35.978 1.00 14.08 22 GLU B C 1
ATOM 1345 O O . GLU B 1 26 ? 37.733 71.950 35.467 1.00 16.19 22 GLU B O 1
ATOM 1351 N N . ALA B 1 27 ? 37.573 69.696 35.274 1.00 13.78 23 ALA B N 1
ATOM 1352 C CA . ALA B 1 27 ? 37.313 69.794 33.846 1.00 13.81 23 ALA B CA 1
ATOM 1353 C C . ALA B 1 27 ? 36.038 70.577 33.515 1.00 13.58 23 ALA B C 1
ATOM 1354 O O . ALA B 1 27 ? 35.943 71.220 32.490 1.00 15.45 23 ALA B O 1
ATOM 1356 N N . CYS B 1 28 ? 35.057 70.484 34.406 1.00 12.94 24 CYS B N 1
ATOM 1357 C CA . CYS B 1 28 ? 33.777 71.164 34.226 1.00 15.04 24 CYS B CA 1
ATOM 1358 C C . CYS B 1 28 ? 33.726 72.579 34.758 1.00 15.38 24 CYS B C 1
ATOM 1359 O O . CYS B 1 28 ? 32.708 73.249 34.573 1.00 18.78 24 CYS B O 1
ATOM 1362 N N . THR B 1 29 ? 34.810 73.066 35.370 1.00 16.32 25 THR B N 1
ATOM 1363 C CA . THR B 1 29 ? 34.827 74.479 35.824 1.00 16.38 25 THR B CA 1
ATOM 1364 C C . THR B 1 29 ? 35.148 75.456 34.718 1.00 24.48 25 THR B C 1
ATOM 1365 O O . THR B 1 29 ? 35.548 75.054 33.629 1.00 21.80 25 THR B O 1
ATOM 1369 N N . SER B 1 30 ? 35.018 76.772 34.979 1.00 23.56 26 SER B N 1
ATOM 1370 C CA . SER B 1 30 ? 35.468 77.762 33.977 1.00 22.70 26 SER B CA 1
ATOM 1371 C C . SER B 1 30 ? 36.674 78.585 34.398 1.00 24.11 26 SER B C 1
ATOM 1372 O O . SER B 1 30 ? 37.281 79.250 33.575 1.00 27.82 26 SER B O 1
ATOM 1375 N N . SER B 1 31 ? 37.070 78.534 35.674 1.00 20.72 27 SER B N 1
ATOM 1376 C CA . SER B 1 31 ? 38.217 79.291 36.099 1.00 29.56 27 SER B CA 1
ATOM 1377 C C . SER B 1 31 ? 38.802 78.503 37.225 1.00 21.71 27 SER B C 1
ATOM 1378 O O . SER B 1 31 ? 38.045 77.866 37.967 1.00 23.07 27 SER B O 1
ATOM 1381 N N . PRO B 1 32 ? 40.129 78.611 37.409 1.00 22.68 28 PRO B N 1
ATOM 1382 C CA . PRO B 1 32 ? 40.695 77.798 38.491 1.00 24.51 28 PRO B CA 1
ATOM 1383 C C . PRO B 1 32 ? 40.480 78.426 39.850 1.00 31.07 28 PRO B C 1
ATOM 1384 O O . PRO B 1 32 ? 40.864 77.817 40.851 1.00 32.63 28 PRO B O 1
ATOM 1388 N N . ASP B 1 33 ? 39.939 79.641 39.870 1.00 28.31 29 ASP B N 1
ATOM 1389 C CA . ASP B 1 33 ? 39.853 80.406 41.110 1.00 30.65 29 ASP B CA 1
ATOM 1390 C C . ASP B 1 33 ? 38.507 80.263 41.768 1.00 28.14 29 ASP B C 1
ATOM 1391 O O . ASP B 1 33 ? 38.343 80.649 42.942 1.00 28.62 29 ASP B O 1
ATOM 1396 N N . LYS B 1 34 ? 37.558 79.725 41.004 1.00 26.51 30 LYS B N 1
ATOM 1397 C CA . LYS B 1 34 ? 36.128 79.719 41.337 1.00 29.76 30 LYS B CA 1
ATOM 1398 C C . LYS B 1 34 ? 35.468 78.398 40.917 1.00 33.08 30 LYS B C 1
ATOM 1399 O O . LYS B 1 34 ? 35.960 77.733 40.020 1.00 26.67 30 LYS B O 1
ATOM 1405 N N . VAL B 1 35 ? 34.349 78.045 41.527 1.00 19.97 31 VAL B N 1
ATOM 1406 C CA . VAL B 1 35 ? 33.689 76.783 41.252 1.00 14.86 31 VAL B CA 1
ATOM 1407 C C . VAL B 1 35 ? 32.223 77.088 41.420 1.00 17.08 31 VAL B C 1
ATOM 1408 O O . VAL B 1 35 ? 31.842 77.678 42.441 1.00 18.70 31 VAL B O 1
ATOM 1412 N N . ASN B 1 36 ? 31.418 76.741 40.426 1.00 13.90 32 ASN B N 1
ATOM 1413 C CA . ASN B 1 36 ? 29.951 76.908 40.562 1.00 12.68 32 ASN B CA 1
ATOM 1414 C C . ASN B 1 36 ? 29.269 75.579 40.213 1.00 15.92 32 ASN B C 1
ATOM 1415 O O . ASN B 1 36 ? 29.290 75.179 39.059 1.00 14.67 32 ASN B O 1
ATOM 1420 N N . VAL B 1 37 ? 28.680 74.919 41.177 1.00 12.00 33 VAL B N 1
ATOM 1421 C CA . VAL B 1 37 ? 28.111 73.595 40.917 1.00 10.52 33 VAL B CA 1
ATOM 1422 C C . VAL B 1 37 ? 27.052 73.639 39.814 1.00 13.29 33 VAL B C 1
ATOM 1423 O O . VAL B 1 37 ? 26.878 72.690 39.057 1.00 13.42 33 VAL B O 1
ATOM 1427 N N . ASN B 1 38 ? 26.352 74.745 39.718 1.00 13.81 34 ASN B N 1
ATOM 1428 C CA . ASN B 1 38 ? 25.298 74.842 38.664 1.00 13.65 34 ASN B CA 1
ATOM 1429 C C . ASN B 1 38 ? 25.915 74.738 37.287 1.00 14.97 34 ASN B C 1
ATOM 1430 O O . ASN B 1 38 ? 25.369 74.047 36.429 1.00 16.01 34 ASN B O 1
ATOM 1435 N N . ASP B 1 39 ? 27.045 75.405 37.074 1.00 14.52 35 ASP B N 1
ATOM 1436 C CA . ASP B 1 39 ? 27.738 75.320 35.768 1.00 13.58 35 ASP B CA 1
ATOM 1437 C C . ASP B 1 39 ? 28.294 73.911 35.542 1.00 15.92 35 ASP B C 1
ATOM 1438 O O . ASP B 1 39 ? 28.252 73.383 34.427 1.00 14.67 35 ASP B O 1
ATOM 1443 N N . ILE B 1 40 ? 28.835 73.296 36.592 1.00 13.21 36 ILE B N 1
ATOM 1444 C CA . ILE B 1 40 ? 29.360 71.955 36.488 1.00 14.00 36 ILE B CA 1
ATOM 1445 C C . ILE B 1 40 ? 28.285 70.974 36.050 1.00 14.42 36 ILE B C 1
ATOM 1446 O O . ILE B 1 40 ? 28.514 70.173 35.139 1.00 12.05 36 ILE B O 1
ATOM 1451 N N . ILE B 1 41 ? 27.087 71.056 36.683 1.00 11.69 37 ILE B N 1
ATOM 1452 C CA . ILE B 1 41 ? 25.996 70.181 36.258 1.00 12.00 37 ILE B CA 1
ATOM 1453 C C . ILE B 1 41 ? 25.611 70.384 34.794 1.00 13.40 37 ILE B C 1
ATOM 1454 O O . ILE B 1 41 ? 25.383 69.371 34.099 1.00 13.20 37 ILE B O 1
ATOM 1459 N N . LEU B 1 42 ? 25.515 71.638 34.330 1.00 13.17 38 LEU B N 1
ATOM 1460 C CA . LEU B 1 42 ? 25.132 71.914 32.920 1.00 15.45 38 LEU B CA 1
ATOM 1461 C C . LEU B 1 42 ? 26.128 71.258 31.950 1.00 15.98 38 LEU B C 1
ATOM 1462 O O . LEU B 1 42 ? 25.707 70.620 30.972 1.00 18.87 38 LEU B O 1
ATOM 1467 N N . ILE B 1 43 ? 27.426 71.336 32.254 1.00 13.86 39 ILE B N 1
ATOM 1468 C CA . ILE B 1 43 ? 28.424 70.707 31.403 1.00 12.61 39 ILE B CA 1
ATOM 1469 C C . ILE B 1 43 ? 28.366 69.200 31.538 1.00 12.79 39 ILE B C 1
ATOM 1470 O O . ILE B 1 43 ? 28.395 68.449 30.526 1.00 15.13 39 ILE B O 1
ATOM 1475 N N . ALA B 1 44 ? 28.240 68.704 32.768 1.00 12.47 40 ALA B N 1
ATOM 1476 C CA . ALA B 1 44 ? 28.216 67.266 32.968 1.00 12.82 40 ALA B CA 1
ATOM 1477 C C . ALA B 1 44 ? 27.050 66.596 32.251 1.00 10.79 40 ALA B C 1
ATOM 1478 O O . ALA B 1 44 ? 27.201 65.438 31.764 1.00 13.35 40 ALA B O 1
ATOM 1480 N N . LEU B 1 45 ? 25.887 67.241 32.210 1.00 12.42 41 LEU B N 1
ATOM 1481 C CA . LEU B 1 45 ? 24.755 66.636 31.491 1.00 13.36 41 LEU B CA 1
ATOM 1482 C C . LEU B 1 45 ? 25.138 66.314 30.033 1.00 14.16 41 LEU B C 1
ATOM 1483 O O . LEU B 1 45 ? 24.686 65.294 29.528 1.00 16.01 41 LEU B O 1
ATOM 1488 N N . ASN B 1 46 ? 25.968 67.163 29.417 1.00 12.90 42 ASN B N 1
ATOM 1489 C CA . ASN B 1 46 ? 26.335 66.998 28.008 1.00 14.39 42 ASN B CA 1
ATOM 1490 C C . ASN B 1 46 ? 27.702 66.399 27.808 1.00 16.85 42 ASN B C 1
ATOM 1491 O O . ASN B 1 46 ? 28.285 66.513 26.701 1.00 18.43 42 ASN B O 1
ATOM 1496 N N . THR B 1 47 ? 28.222 65.721 28.817 1.00 11.66 43 THR B N 1
ATOM 1497 C CA A THR B 1 47 ? 29.529 65.096 28.582 0.40 11.17 43 THR B CA 1
ATOM 1498 C CA B THR B 1 47 ? 29.536 65.085 28.715 0.60 11.10 43 THR B CA 1
ATOM 1499 C C . THR B 1 47 ? 29.419 63.605 28.921 1.00 14.16 43 THR B C 1
ATOM 1500 O O . THR B 1 47 ? 28.583 63.143 29.726 1.00 14.28 43 THR B O 1
ATOM 1507 N N . ASP B 1 48 ? 30.263 62.826 28.275 1.00 13.29 44 ASP B N 1
ATOM 1508 C CA . ASP B 1 48 ? 30.234 61.400 28.560 1.00 12.53 44 ASP B CA 1
ATOM 1509 C C . ASP B 1 48 ? 30.661 61.088 29.999 1.00 12.45 44 ASP B C 1
ATOM 1510 O O . ASP B 1 48 ? 31.771 61.463 30.474 1.00 13.26 44 ASP B O 1
ATOM 1515 N N . LEU B 1 49 ? 29.806 60.404 30.764 1.00 14.31 45 LEU B N 1
ATOM 1516 C CA . LEU B 1 49 ? 30.159 60.097 32.169 1.00 13.88 45 LEU B CA 1
ATOM 1517 C C . LEU B 1 49 ? 31.396 59.202 32.317 1.00 12.07 45 LEU B C 1
ATOM 1518 O O . LEU B 1 49 ? 32.068 59.149 33.369 1.00 14.74 45 LEU B O 1
ATOM 1523 N N . ARG B 1 50 ? 31.759 58.448 31.255 1.00 13.90 46 ARG B N 1
ATOM 1524 C CA . ARG B 1 50 ? 33.009 57.717 31.316 1.00 14.33 46 ARG B CA 1
ATOM 1525 C C . ARG B 1 50 ? 34.242 58.631 31.358 1.00 15.87 46 ARG B C 1
ATOM 1526 O O . ARG B 1 50 ? 35.339 58.195 31.745 1.00 17.00 46 ARG B O 1
ATOM 1534 N N . THR B 1 51 ? 34.085 59.872 30.940 1.00 13.47 47 THR B N 1
ATOM 1535 C CA . THR B 1 51 ? 35.254 60.775 30.953 1.00 12.16 47 THR B CA 1
ATOM 1536 C C . THR B 1 51 ? 35.410 61.480 32.332 1.00 13.85 47 THR B C 1
ATOM 1537 O O . THR B 1 51 ? 36.520 61.573 32.862 1.00 18.72 47 THR B O 1
ATOM 1541 N N . ILE B 1 52 ? 34.285 61.926 32.925 1.00 13.52 48 ILE B N 1
ATOM 1542 C CA . ILE B 1 52 ? 34.340 62.751 34.132 1.00 13.05 48 ILE B CA 1
ATOM 1543 C C . ILE B 1 52 ? 33.831 62.059 35.402 1.00 16.61 48 ILE B C 1
ATOM 1544 O O . ILE B 1 52 ? 33.934 62.613 36.507 1.00 13.69 48 ILE B O 1
ATOM 1549 N N . GLY B 1 53 ? 33.237 60.874 35.239 1.00 13.61 49 GLY B N 1
ATOM 1550 C CA . GLY B 1 53 ? 32.606 60.241 36.387 1.00 14.07 49 GLY B CA 1
ATOM 1551 C C . GLY B 1 53 ? 33.547 59.464 37.297 1.00 15.28 49 GLY B C 1
ATOM 1552 O O . GLY B 1 53 ? 34.665 59.087 36.882 1.00 18.37 49 GLY B O 1
ATOM 1553 N N . LYS B 1 54 ? 33.085 59.289 38.541 1.00 15.20 50 LYS B N 1
ATOM 1554 C CA A LYS B 1 54 ? 33.752 58.479 39.565 0.58 18.02 50 LYS B CA 1
ATOM 1555 C CA B LYS B 1 54 ? 33.740 58.481 39.568 0.42 18.05 50 LYS B CA 1
ATOM 1556 C C . LYS B 1 54 ? 32.911 57.214 39.815 1.00 19.45 50 LYS B C 1
ATOM 1557 O O . LYS B 1 54 ? 31.700 57.299 39.860 1.00 16.59 50 LYS B O 1
ATOM 1568 N N . LYS B 1 55 ? 33.578 56.083 39.998 1.00 20.59 51 LYS B N 1
ATOM 1569 C CA . LYS B 1 55 ? 32.859 54.819 40.250 1.00 21.42 51 LYS B CA 1
ATOM 1570 C C . LYS B 1 55 ? 31.976 54.931 41.483 1.00 23.93 51 LYS B C 1
ATOM 1571 O O . LYS B 1 55 ? 32.410 55.451 42.538 1.00 22.85 51 LYS B O 1
ATOM 1577 N N . PHE B 1 56 ? 30.727 54.489 41.383 1.00 19.39 52 PHE B N 1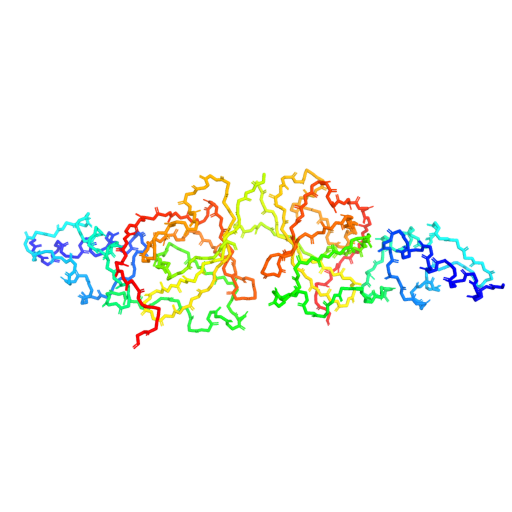
ATOM 1578 C CA A PHE B 1 56 ? 29.959 54.372 42.605 0.52 18.92 52 PHE B CA 1
ATOM 1579 C CA B PHE B 1 56 ? 29.729 54.507 42.471 0.48 18.69 52 PHE B CA 1
ATOM 1580 C C . PHE B 1 56 ? 29.131 53.095 42.643 1.00 31.16 52 PHE B C 1
ATOM 1581 O O . PHE B 1 56 ? 28.757 52.667 43.742 1.00 25.47 52 PHE B O 1
ATOM 1596 N N . LEU B 1 57 ? 28.920 52.431 41.504 1.00 24.67 53 LEU B N 1
ATOM 1597 C CA . LEU B 1 57 ? 28.242 51.116 41.542 1.00 24.89 53 LEU B CA 1
ATOM 1598 C C . LEU B 1 57 ? 29.174 50.042 42.052 1.00 26.64 53 LEU B C 1
ATOM 1599 O O . LEU B 1 57 ? 30.369 50.070 41.816 1.00 25.39 53 LEU B O 1
ATOM 1604 N N . PRO B 1 58 ? 28.613 49.023 42.723 1.00 25.23 54 PRO B N 1
ATOM 1605 C CA . PRO B 1 58 ? 29.480 47.922 43.134 1.00 24.59 54 PRO B CA 1
ATOM 1606 C C . PRO B 1 58 ? 29.939 47.115 41.919 1.00 25.88 54 PRO B C 1
ATOM 1607 O O . PRO B 1 58 ? 29.201 46.985 40.941 1.00 29.79 54 PRO B O 1
ATOM 1611 N N . SER B 1 59 ? 31.148 46.612 41.985 1.00 26.15 55 SER B N 1
ATOM 1612 C CA . SER B 1 59 ? 31.823 45.969 40.886 1.00 27.30 55 SER B CA 1
ATOM 1613 C C . SER B 1 59 ? 31.041 44.756 40.436 1.00 37.32 55 SER B C 1
ATOM 1614 O O . SER B 1 59 ? 31.134 44.347 39.285 1.00 37.58 55 SER B O 1
ATOM 1617 N N . ASP B 1 60 ? 30.259 44.198 41.358 1.00 31.86 56 ASP B N 1
ATOM 1618 C CA . ASP B 1 60 ? 29.589 42.931 41.101 1.00 37.47 56 ASP B CA 1
ATOM 1619 C C . ASP B 1 60 ? 28.066 43.057 40.986 1.00 40.68 56 ASP B C 1
ATOM 1620 O O . ASP B 1 60 ? 27.332 42.105 41.269 1.00 34.06 56 ASP B O 1
ATOM 1625 N N . ILE B 1 61 ? 27.594 44.222 40.532 1.00 29.28 57 ILE B N 1
ATOM 1626 C CA . ILE B 1 61 ? 26.188 44.533 40.479 1.00 27.45 57 ILE B CA 1
ATOM 1627 C C . ILE B 1 61 ? 25.470 43.568 39.516 1.00 25.30 57 ILE B C 1
ATOM 1628 O O . ILE B 1 61 ? 24.286 43.319 39.659 1.00 31.84 57 ILE B O 1
ATOM 1633 N N . ASN B 1 62 ? 26.209 43.011 38.579 1.00 27.78 58 ASN B N 1
ATOM 1634 C CA . ASN B 1 62 ? 25.589 42.157 37.569 1.00 34.99 58 ASN B CA 1
ATOM 1635 C C . ASN B 1 62 ? 25.520 40.683 38.018 1.00 41.72 58 ASN B C 1
ATOM 1636 O O . ASN B 1 62 ? 24.798 39.903 37.409 1.00 39.06 58 ASN B O 1
ATOM 1641 N N . SER B 1 63 ? 26.261 40.329 39.074 1.00 32.62 59 SER B N 1
ATOM 1642 C CA . SER B 1 63 ? 26.450 38.926 39.484 1.00 37.29 59 SER B CA 1
ATOM 1643 C C . SER B 1 63 ? 25.245 38.287 40.154 1.00 43.82 59 SER B C 1
ATOM 1644 O O . SER B 1 63 ? 25.180 37.069 40.268 1.00 46.38 59 SER B O 1
ATOM 1647 N N . GLY B 1 64 ? 24.303 39.093 40.619 1.00 36.08 60 GLY B N 1
ATOM 1648 C CA . GLY B 1 64 ? 23.138 38.589 41.311 1.00 40.38 60 GLY B CA 1
ATOM 1649 C C . GLY B 1 64 ? 23.300 38.725 42.814 1.00 42.44 60 GLY B C 1
ATOM 1650 O O . GLY B 1 64 ? 22.321 38.728 43.550 1.00 47.53 60 GLY B O 1
ATOM 1651 N N . LYS B 1 65 ? 24.544 38.857 43.263 1.00 43.42 61 LYS B N 1
ATOM 1652 C CA . LYS B 1 65 ? 24.844 39.006 44.696 1.00 45.52 61 LYS B CA 1
ATOM 1653 C C . LYS B 1 65 ? 24.332 40.316 45.302 1.00 49.53 61 LYS B C 1
ATOM 1654 O O . LYS B 1 65 ? 23.946 40.360 46.463 1.00 40.55 61 LYS B O 1
ATOM 1660 N N . VAL B 1 66 ? 24.339 41.393 44.521 1.00 41.29 62 VAL B N 1
ATOM 1661 C CA . VAL B 1 66 ? 23.812 42.660 45.005 1.00 35.20 62 VAL B CA 1
ATOM 1662 C C . VAL B 1 66 ? 22.314 42.710 44.842 1.00 33.77 62 VAL B C 1
ATOM 1663 O O . VAL B 1 66 ? 21.821 42.450 43.748 1.00 48.03 62 VAL B O 1
ATOM 1667 N N . GLU B 1 67 ? 21.567 43.095 45.874 1.00 33.91 63 GLU B N 1
ATOM 1668 C CA . GLU B 1 67 ? 20.106 43.026 45.786 1.00 36.39 63 GLU B CA 1
ATOM 1669 C C . GLU B 1 67 ? 19.401 44.362 45.883 1.00 30.49 63 GLU B C 1
ATOM 1670 O O . GLU B 1 67 ? 18.196 44.497 45.612 1.00 33.63 63 GLU B O 1
ATOM 1676 N N . LYS B 1 68 ? 20.147 45.390 46.267 1.00 39.43 64 LYS B N 1
ATOM 1677 C CA . LYS B 1 68 ? 19.555 46.716 46.359 1.00 41.01 64 LYS B CA 1
ATOM 1678 C C . LYS B 1 68 ? 20.606 47.770 46.009 1.00 37.86 64 LYS B C 1
ATOM 1679 O O . LYS B 1 68 ? 21.801 47.555 46.184 1.00 34.72 64 LYS B O 1
ATOM 1685 N N . LEU B 1 69 ? 20.128 48.901 45.519 1.00 36.85 65 LEU B N 1
ATOM 1686 C CA . LEU B 1 69 ? 20.990 50.030 45.215 1.00 32.34 65 LEU B CA 1
ATOM 1687 C C . LEU B 1 69 ? 20.364 51.227 45.888 1.00 31.78 65 LEU B C 1
ATOM 1688 O O . LEU B 1 69 ? 19.199 51.521 45.677 1.00 33.88 65 LEU B O 1
ATOM 1693 N N . GLU B 1 70 ? 21.131 51.954 46.693 1.00 27.05 66 GLU B N 1
ATOM 1694 C CA . GLU B 1 70 ? 20.518 53.064 47.376 1.00 28.98 66 GLU B CA 1
ATOM 1695 C C . GLU B 1 70 ? 20.898 54.392 46.698 1.00 26.80 66 GLU B C 1
ATOM 1696 O O . GLU B 1 70 ? 22.078 54.683 46.554 1.00 31.60 66 GLU B O 1
ATOM 1702 N N . GLY B 1 71 ? 19.894 55.160 46.302 1.00 24.04 67 GLY B N 1
ATOM 1703 C CA . GLY B 1 71 ? 20.109 56.447 45.657 1.00 33.15 67 GLY B CA 1
ATOM 1704 C C . GLY B 1 71 ? 20.454 57.534 46.668 1.00 30.20 67 GLY B C 1
ATOM 1705 O O . GLY B 1 71 ? 20.588 57.271 47.877 1.00 33.36 67 GLY B O 1
ATOM 1706 N N . PRO B 1 72 ? 20.651 58.762 46.187 1.00 27.70 68 PRO B N 1
ATOM 1707 C CA . PRO B 1 72 ? 20.563 59.136 44.763 1.00 22.70 68 PRO B CA 1
ATOM 1708 C C . PRO B 1 72 ? 21.854 58.819 43.995 1.00 21.31 68 PRO B C 1
ATOM 1709 O O . PRO B 1 72 ? 22.977 58.801 44.527 1.00 21.32 68 PRO B O 1
ATOM 1713 N N . CYS B 1 73 ? 21.665 58.517 42.710 1.00 22.31 69 CYS B N 1
ATOM 1714 C CA . CYS B 1 73 ? 22.816 58.379 41.851 1.00 19.39 69 CYS B CA 1
ATOM 1715 C C . CYS B 1 73 ? 22.440 58.637 40.413 1.00 20.14 69 CYS B C 1
ATOM 1716 O O . CYS B 1 73 ? 21.398 58.199 39.892 1.00 19.88 69 CYS B O 1
ATOM 1719 N N . VAL B 1 74 ? 23.298 59.440 39.790 1.00 15.27 70 VAL B N 1
ATOM 1720 C CA . VAL B 1 74 ? 23.158 59.741 38.366 1.00 15.54 70 VAL B CA 1
ATOM 1721 C C . VAL B 1 74 ? 23.938 58.773 37.505 1.00 15.04 70 VAL B C 1
ATOM 1722 O O . VAL B 1 74 ? 25.153 58.563 37.686 1.00 17.11 70 VAL B O 1
ATOM 1726 N N . LEU B 1 75 ? 23.232 58.195 36.498 1.00 15.25 71 LEU B N 1
ATOM 1727 C CA . LEU B 1 75 ? 23.812 57.190 35.607 1.00 13.70 71 LEU B CA 1
ATOM 1728 C C . LEU B 1 75 ? 23.586 57.685 34.178 1.00 12.93 71 LEU B C 1
ATOM 1729 O O . LEU B 1 75 ? 22.706 58.541 33.953 1.00 15.75 71 LEU B O 1
ATOM 1734 N N . GLN B 1 76 ? 24.348 57.139 33.245 1.00 11.36 72 GLN B N 1
ATOM 1735 C CA . GLN B 1 76 ? 24.183 57.476 31.823 1.00 12.48 72 GLN B CA 1
ATOM 1736 C C . GLN B 1 76 ? 23.601 56.283 31.060 1.00 15.89 72 GLN B C 1
ATOM 1737 O O . GLN B 1 76 ? 24.056 55.170 31.216 1.00 15.82 72 GLN B O 1
ATOM 1743 N N . ILE B 1 77 ? 22.616 56.580 30.226 1.00 15.07 73 ILE B N 1
ATOM 1744 C CA . ILE B 1 77 ? 22.093 55.536 29.334 1.00 18.97 73 ILE B CA 1
ATOM 1745 C C . ILE B 1 77 ? 22.997 55.331 28.128 1.00 17.88 73 ILE B C 1
ATOM 1746 O O . ILE B 1 77 ? 23.304 56.288 27.386 1.00 19.43 73 ILE B O 1
ATOM 1751 N N . GLN B 1 78 ? 23.432 54.095 27.895 1.00 15.98 74 GLN B N 1
ATOM 1752 C CA . GLN B 1 78 ? 24.289 53.734 26.795 1.00 15.18 74 GLN B CA 1
ATOM 1753 C C . GLN B 1 78 ? 23.501 53.227 25.578 1.00 24.28 74 GLN B C 1
ATOM 1754 O O . GLN B 1 78 ? 23.865 53.519 24.433 1.00 22.27 74 GLN B O 1
ATOM 1760 N N . LYS B 1 79 ? 22.445 52.446 25.853 1.00 18.59 75 LYS B N 1
ATOM 1761 C CA . LYS B 1 79 ? 21.661 51.792 24.782 1.00 19.90 75 LYS B CA 1
ATOM 1762 C C . LYS B 1 79 ? 20.289 51.386 25.343 1.00 20.23 75 LYS B C 1
ATOM 1763 O O . LYS B 1 79 ? 20.173 51.070 26.535 1.00 20.60 75 LYS B O 1
ATOM 1769 N N . ILE B 1 80 ? 19.247 51.446 24.505 1.00 19.90 76 ILE B N 1
ATOM 1770 C CA . ILE B 1 80 ? 17.918 51.048 24.906 1.00 19.75 76 ILE B CA 1
ATOM 1771 C C . ILE B 1 80 ? 17.351 50.069 23.857 1.00 27.07 76 ILE B C 1
ATOM 1772 O O . ILE B 1 80 ? 17.513 50.317 22.660 1.00 23.94 76 ILE B O 1
ATOM 1777 N N . ARG B 1 81 ? 16.690 49.009 24.327 1.00 25.03 77 ARG B N 1
ATOM 1778 C CA . ARG B 1 81 ? 16.052 48.006 23.436 1.00 22.86 77 ARG B CA 1
ATOM 1779 C C . ARG B 1 81 ? 14.737 47.580 24.067 1.00 30.34 77 ARG B C 1
ATOM 1780 O O . ARG B 1 81 ? 14.512 47.780 25.265 1.00 25.03 77 ARG B O 1
ATOM 1788 N N . ASN B 1 82 ? 13.836 46.981 23.273 1.00 28.13 78 ASN B N 1
ATOM 1789 C CA . ASN B 1 82 ? 12.725 46.224 23.880 1.00 27.16 78 ASN B CA 1
ATOM 1790 C C . ASN B 1 82 ? 13.196 44.916 24.479 1.00 24.08 78 ASN B C 1
ATOM 1791 O O . ASN B 1 82 ? 14.160 44.313 23.997 1.00 36.24 78 ASN B O 1
ATOM 1796 N N . VAL B 1 83 ? 12.524 44.450 25.521 1.00 30.26 79 VAL B N 1
ATOM 1797 C CA . VAL B 1 83 ? 12.908 43.153 26.073 1.00 39.89 79 VAL B CA 1
ATOM 1798 C C . VAL B 1 83 ? 12.672 42.043 25.041 1.00 44.78 79 VAL B C 1
ATOM 1799 O O . VAL B 1 83 ? 13.543 41.213 24.801 1.00 45.98 79 VAL B O 1
ATOM 1803 N N . ALA B 1 84 ? 11.511 42.058 24.398 1.00 45.16 80 ALA B N 1
ATOM 1804 C CA . ALA B 1 84 ? 11.192 41.028 23.403 1.00 45.59 80 ALA B CA 1
ATOM 1805 C C . ALA B 1 84 ? 11.070 41.671 22.040 1.00 43.62 80 ALA B C 1
ATOM 1806 O O . ALA B 1 84 ? 10.545 42.784 21.957 1.00 54.23 80 ALA B O 1
ATOM 1808 N N . ARG B 1 97 ? 4.493 47.866 27.346 1.00 52.46 93 ARG B N 1
ATOM 1809 C CA . ARG B 1 97 ? 5.861 48.057 26.862 1.00 47.46 93 ARG B CA 1
ATOM 1810 C C . ARG B 1 97 ? 6.841 47.853 27.981 1.00 43.41 93 ARG B C 1
ATOM 1811 O O . ARG B 1 97 ? 6.638 48.355 29.088 1.00 61.13 93 ARG B O 1
ATOM 1819 N N . MET B 1 98 ? 7.926 47.138 27.688 1.00 34.68 94 MET B N 1
ATOM 1820 C CA . MET B 1 98 ? 8.938 46.855 28.694 1.00 35.26 94 MET B CA 1
ATOM 1821 C C . MET B 1 98 ? 10.306 47.089 28.045 1.00 34.17 94 MET B C 1
ATOM 1822 O O . MET B 1 98 ? 10.716 46.366 27.127 1.00 32.13 94 MET B O 1
ATOM 1827 N N . LEU B 1 99 ? 10.999 48.128 28.495 1.00 33.54 95 LEU B N 1
ATOM 1828 C CA . LEU B 1 99 ? 12.318 48.437 27.914 1.00 32.19 95 LEU B CA 1
ATOM 1829 C C . LEU B 1 99 ? 13.476 47.876 28.737 1.00 30.01 95 LEU B C 1
ATOM 1830 O O . LEU B 1 99 ? 13.383 47.744 29.947 1.00 32.55 95 LEU B O 1
ATOM 1835 N N . ARG B 1 100 ? 14.567 47.556 28.055 1.00 25.28 96 ARG B N 1
ATOM 1836 C CA . ARG B 1 100 ? 15.830 47.168 28.651 1.00 30.03 96 ARG B CA 1
ATOM 1837 C C . ARG B 1 100 ? 16.819 48.341 28.403 1.00 27.07 96 ARG B C 1
ATOM 1838 O O . ARG B 1 100 ? 16.897 48.834 27.286 1.00 24.16 96 ARG B O 1
ATOM 1846 N N . LEU B 1 101 ? 17.548 48.766 29.438 1.00 23.03 97 LEU B N 1
ATOM 1847 C CA . LEU B 1 101 ? 18.477 49.922 29.317 1.00 21.51 97 LEU B CA 1
ATOM 1848 C C . LEU B 1 101 ? 19.825 49.484 29.778 1.00 25.34 97 LEU B C 1
ATOM 1849 O O . LEU B 1 101 ? 19.945 48.891 30.859 1.00 28.15 97 LEU B O 1
ATOM 1854 N N . GLN B 1 102 ? 20.853 49.763 28.986 1.00 18.33 98 GLN B N 1
ATOM 1855 C CA . GLN B 1 102 ? 22.205 49.503 29.447 1.00 19.67 98 GLN B CA 1
ATOM 1856 C C . GLN B 1 102 ? 22.653 50.851 30.044 1.00 22.46 98 GLN B C 1
ATOM 1857 O O . GLN B 1 102 ? 22.499 51.873 29.371 1.00 19.88 98 GLN B O 1
ATOM 1863 N N . MET B 1 103 ? 23.096 50.841 31.290 1.00 20.38 99 MET B N 1
ATOM 1864 C CA . MET B 1 103 ? 23.450 52.103 31.977 1.00 19.28 99 MET B CA 1
ATOM 1865 C C . MET B 1 103 ? 24.834 52.026 32.545 1.00 23.23 99 MET B C 1
ATOM 1866 O O . MET B 1 103 ? 25.408 50.940 32.696 1.00 23.06 99 MET B O 1
ATOM 1871 N N . THR B 1 104 ? 25.462 53.195 32.795 1.00 17.32 100 THR B N 1
ATOM 1872 C CA . THR B 1 104 ? 26.828 53.133 33.313 1.00 15.08 100 THR B CA 1
ATOM 1873 C C . THR B 1 104 ? 27.036 54.294 34.312 1.00 13.19 100 THR B C 1
ATOM 1874 O O . THR B 1 104 ? 26.434 55.360 34.157 1.00 16.68 100 THR B O 1
ATOM 1878 N N . ASP B 1 105 ? 27.880 54.076 35.326 1.00 15.69 101 ASP B N 1
ATOM 1879 C CA . ASP B 1 105 ? 28.354 55.202 36.142 1.00 17.82 101 ASP B CA 1
ATOM 1880 C C . ASP B 1 105 ? 29.665 55.782 35.585 1.00 17.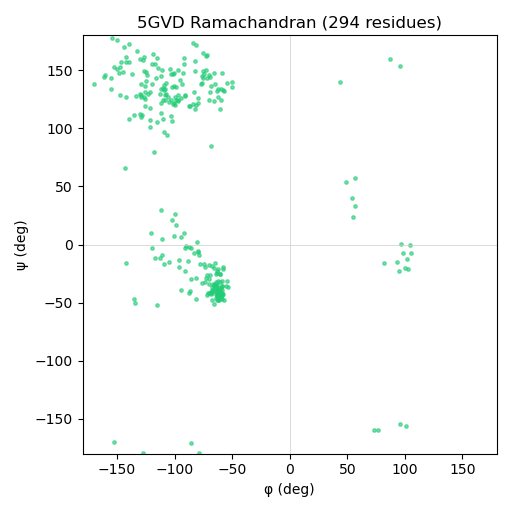24 101 ASP B C 1
ATOM 1881 O O . ASP B 1 105 ? 30.308 56.648 36.237 1.00 17.69 101 ASP B O 1
ATOM 1886 N N . GLY B 1 106 ? 30.064 55.337 34.378 1.00 16.43 102 GLY B N 1
ATOM 1887 C CA . GLY B 1 106 ? 31.330 55.752 33.809 1.00 14.19 102 GLY B CA 1
ATOM 1888 C C . GLY B 1 106 ? 32.412 54.690 33.953 1.00 16.09 102 GLY B C 1
ATOM 1889 O O . GLY B 1 106 ? 33.461 54.753 33.297 1.00 17.79 102 GLY B O 1
ATOM 1890 N N . HIS B 1 107 ? 32.125 53.684 34.776 1.00 18.20 103 HIS B N 1
ATOM 1891 C CA . HIS B 1 107 ? 33.095 52.636 35.110 1.00 20.54 103 HIS B CA 1
ATOM 1892 C C . HIS B 1 107 ? 32.558 51.225 35.082 1.00 22.01 103 HIS B C 1
ATOM 1893 O O . HIS B 1 107 ? 33.200 50.325 34.493 1.00 25.35 103 HIS B O 1
ATOM 1900 N N . ILE B 1 108 ? 31.402 51.066 35.711 1.00 19.96 104 ILE B N 1
ATOM 1901 C CA . ILE B 1 108 ? 30.694 49.796 35.820 1.00 26.80 104 ILE B CA 1
ATOM 1902 C C . ILE B 1 108 ? 29.449 49.898 34.917 1.00 28.13 104 ILE B C 1
ATOM 1903 O O . ILE B 1 108 ? 28.751 50.886 34.977 1.00 22.39 104 ILE B O 1
ATOM 1908 N N . SER B 1 109 ? 29.146 48.899 34.088 1.00 27.47 105 SER B N 1
ATOM 1909 C CA . SER B 1 109 ? 27.866 48.889 33.360 1.00 26.83 105 SER B CA 1
ATOM 1910 C C . SER B 1 109 ? 26.847 47.975 34.024 1.00 28.75 105 SER B C 1
ATOM 1911 O O . SER B 1 109 ? 27.229 46.965 34.611 1.00 31.47 105 SER B O 1
ATOM 1914 N N . CYS B 1 110 ? 25.578 48.332 33.928 1.00 24.13 106 CYS B N 1
ATOM 1915 C CA . CYS B 1 110 ? 24.544 47.490 34.487 1.00 30.34 106 CYS B CA 1
ATOM 1916 C C . CYS B 1 110 ? 23.357 47.452 33.537 1.00 31.37 106 CYS B C 1
ATOM 1917 O O . CYS B 1 110 ? 23.312 48.184 32.539 1.00 27.14 106 CYS B O 1
ATOM 1920 N N . THR B 1 111 ? 22.385 46.599 33.826 1.00 27.38 107 THR B N 1
ATOM 1921 C CA . THR B 1 111 ? 21.217 46.472 32.946 1.00 27.24 107 THR B CA 1
ATOM 1922 C C . THR B 1 111 ? 19.968 46.775 33.729 1.00 22.66 107 THR B C 1
ATOM 1923 O O . THR B 1 111 ? 19.809 46.240 34.829 1.00 26.97 107 THR B O 1
ATOM 1927 N N . ALA B 1 112 ? 19.087 47.620 33.228 1.00 21.62 108 ALA B N 1
ATOM 1928 C CA . ALA B 1 112 ? 17.873 47.970 33.949 1.00 24.53 108 ALA B CA 1
ATOM 1929 C C . ALA B 1 112 ? 16.658 47.510 33.151 1.00 32.15 108 ALA B C 1
ATOM 1930 O O . ALA B 1 112 ? 16.762 47.431 31.919 1.00 28.30 108 ALA B O 1
ATOM 1932 N N . VAL B 1 113 ? 15.513 47.264 33.812 1.00 28.32 109 VAL B N 1
ATOM 1933 C CA . VAL B 1 113 ? 14.250 47.122 33.066 1.00 23.90 109 VAL B CA 1
ATOM 1934 C C . VAL B 1 113 ? 13.207 48.079 33.546 1.00 31.97 109 VAL B C 1
ATOM 1935 O O . VAL B 1 113 ? 13.182 48.443 34.721 1.00 32.44 109 VAL B O 1
ATOM 1939 N N . GLU B 1 114 ? 12.390 48.535 32.606 1.00 31.67 110 GLU B N 1
ATOM 1940 C CA . GLU B 1 114 ? 11.154 49.310 32.840 1.00 32.53 110 GLU B CA 1
ATOM 1941 C C . GLU B 1 114 ? 10.106 48.421 33.495 1.00 55.58 110 GLU B C 1
ATOM 1942 O O . GLU B 1 114 ? 9.268 47.828 32.799 1.00 51.77 110 GLU B O 1
ATOM 1948 N N . PHE B 1 115 ? 10.157 48.308 34.818 1.00 44.93 111 PHE B N 1
ATOM 1949 C CA . PHE B 1 115 ? 9.303 47.364 35.533 1.00 56.43 111 PHE B CA 1
ATOM 1950 C C . PHE B 1 115 ? 7.841 47.815 35.406 1.00 54.67 111 PHE B C 1
ATOM 1951 O O . PHE B 1 115 ? 6.971 47.027 35.066 1.00 67.41 111 PHE B O 1
ATOM 1959 N N . SER B 1 116 ? 7.580 49.090 35.653 1.00 54.05 112 SER B N 1
ATOM 1960 C CA . SER B 1 116 ? 6.277 49.677 35.360 1.00 54.40 112 SER B CA 1
ATOM 1961 C C . SER B 1 116 ? 6.436 50.735 34.270 1.00 63.36 112 SER B C 1
ATOM 1962 O O . SER B 1 116 ? 7.544 51.231 34.029 1.00 45.51 112 SER B O 1
ATOM 1965 N N . TYR B 1 117 ? 5.331 51.078 33.618 1.00 57.24 113 TYR B N 1
ATOM 1966 C CA . TYR B 1 117 ? 5.366 51.972 32.467 1.00 58.37 113 TYR B CA 1
ATOM 1967 C C . TYR B 1 117 ? 5.928 53.341 32.810 1.00 55.21 113 TYR B C 1
ATOM 1968 O O . TYR B 1 117 ? 5.361 54.084 33.604 1.00 50.69 113 TYR B O 1
ATOM 1977 N N . MET B 1 118 ? 7.057 53.664 32.198 1.00 59.11 114 MET B N 1
ATOM 1978 C CA . MET B 1 118 ? 7.680 54.962 32.390 1.00 57.96 114 MET B CA 1
ATOM 1979 C C . MET B 1 118 ? 7.477 55.813 31.147 1.00 54.49 114 MET B C 1
ATOM 1980 O O . MET B 1 118 ? 8.257 55.716 30.195 1.00 53.54 114 MET B O 1
ATOM 1985 N N . SER B 1 119 ? 6.437 56.643 31.134 1.00 50.85 115 SER B N 1
ATOM 1986 C CA . SER B 1 119 ? 6.190 57.466 29.948 1.00 53.18 115 SER B CA 1
ATOM 1987 C C . SER B 1 119 ? 7.389 58.368 29.615 1.00 49.81 115 SER B C 1
ATOM 1988 O O . SER B 1 119 ? 7.527 58.822 28.487 1.00 48.09 115 SER B O 1
ATOM 1991 N N . LYS B 1 120 ? 8.257 58.582 30.604 1.00 47.31 116 LYS B N 1
ATOM 1992 C CA . LYS B 1 120 ? 9.392 59.507 30.537 1.00 55.05 116 LYS B CA 1
ATOM 1993 C C . LYS B 1 120 ? 10.588 59.042 29.669 1.00 44.45 116 LYS B C 1
ATOM 1994 O O . LYS B 1 120 ? 11.412 59.850 29.272 1.00 42.17 116 LYS B O 1
ATOM 2000 N N . ILE B 1 121 ? 10.665 57.746 29.396 1.00 34.57 117 ILE B N 1
ATOM 2001 C CA . ILE B 1 121 ? 11.701 57.132 28.557 1.00 33.22 117 ILE B CA 1
ATOM 2002 C C . ILE B 1 121 ? 11.035 56.451 27.347 1.00 43.91 117 ILE B C 1
ATOM 2003 O O . ILE B 1 121 ? 9.853 56.112 27.398 1.00 42.33 117 ILE B O 1
ATOM 2008 N N . SER B 1 122 ? 11.773 56.282 26.258 1.00 34.21 118 SER B N 1
ATOM 2009 C CA . SER B 1 122 ? 11.299 55.525 25.115 1.00 33.90 118 SER B CA 1
ATOM 2010 C C . SER B 1 122 ? 12.444 54.880 24.397 1.00 34.53 118 SER B C 1
ATOM 2011 O O . SER B 1 122 ? 13.644 55.077 24.711 1.00 29.23 118 SER B O 1
ATOM 2014 N N . LEU B 1 123 ? 12.084 54.099 23.398 1.00 31.38 119 LEU B N 1
ATOM 2015 C CA A LEU B 1 123 ? 13.067 53.475 22.554 0.58 29.14 119 LEU B CA 1
ATOM 2016 C CA B LEU B 1 123 ? 13.083 53.473 22.545 0.42 29.15 119 LEU B CA 1
ATOM 2017 C C . LEU B 1 123 ? 13.993 54.533 21.934 1.00 28.02 119 LEU 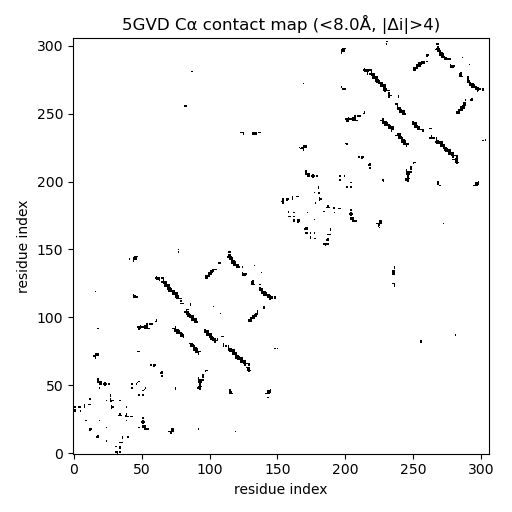B C 1
ATOM 2018 O O . LEU B 1 123 ? 15.151 54.267 21.634 1.00 35.20 119 LEU B O 1
ATOM 2027 N N . ASN B 1 124 ? 13.461 55.728 21.743 1.00 25.87 120 ASN B N 1
ATOM 2028 C CA . ASN B 1 124 ? 14.180 56.829 21.104 1.00 26.93 120 ASN B CA 1
ATOM 2029 C C . ASN B 1 124 ? 14.978 57.729 22.058 1.00 29.01 120 ASN B C 1
ATOM 2030 O O . ASN B 1 124 ? 15.634 58.667 21.604 1.00 27.03 120 ASN B O 1
ATOM 2035 N N . THR B 1 125 ? 14.930 57.451 23.356 1.00 24.78 121 THR B N 1
ATOM 2036 C CA . THR B 1 125 ? 15.681 58.266 24.317 1.00 23.93 121 THR B CA 1
ATOM 2037 C C . THR B 1 125 ? 17.166 58.162 23.918 1.00 24.91 121 THR B C 1
ATOM 2038 O O . THR B 1 125 ? 17.689 57.089 23.772 1.00 23.68 121 THR B O 1
ATOM 2042 N N . PRO B 1 126 ? 17.813 59.291 23.690 1.00 22.55 122 PRO B N 1
ATOM 2043 C CA . PRO B 1 126 ? 19.178 59.241 23.134 1.00 22.22 122 PRO B CA 1
ATOM 2044 C C . PRO B 1 126 ? 20.229 58.687 24.059 1.00 21.84 122 PRO B C 1
ATOM 2045 O O . PRO B 1 126 ? 20.267 59.047 25.261 1.00 18.27 122 PRO B O 1
ATOM 2049 N N . PRO B 1 127 ? 21.103 57.835 23.535 1.00 19.95 123 PRO B N 1
ATOM 2050 C CA . PRO B 1 127 ? 22.297 57.440 24.299 1.00 16.85 123 PRO B CA 1
ATOM 2051 C C . PRO B 1 127 ? 23.009 58.685 24.836 1.00 19.05 123 PRO B C 1
ATOM 2052 O O . PRO B 1 127 ? 23.076 59.693 24.142 1.00 20.59 123 PRO B O 1
ATOM 2056 N N . GLY B 1 128 ? 23.503 58.628 26.062 1.00 17.81 124 GLY B N 1
ATOM 2057 C CA . GLY B 1 128 ? 24.170 59.787 26.607 1.00 18.71 124 GLY B CA 1
ATOM 2058 C C . GLY B 1 128 ? 23.250 60.522 27.586 1.00 20.00 124 GLY B C 1
ATOM 2059 O O . GLY B 1 128 ? 23.717 61.230 28.484 1.00 18.22 124 GLY B O 1
ATOM 2060 N N . THR B 1 129 ? 21.932 60.298 27.463 1.00 16.31 125 THR B N 1
ATOM 2061 C CA . THR B 1 129 ? 20.963 60.841 28.426 1.00 16.74 125 THR B CA 1
ATOM 2062 C C . THR B 1 129 ? 21.320 60.439 29.841 1.00 15.43 125 THR B C 1
ATOM 2063 O O . THR B 1 129 ? 21.668 59.278 30.098 1.00 16.84 125 THR B O 1
ATOM 2067 N N . LYS B 1 130 ? 21.176 61.363 30.787 1.00 15.10 126 LYS B N 1
ATOM 2068 C CA . LYS B 1 130 ? 21.458 61.045 32.174 1.00 14.82 126 LYS B CA 1
ATOM 2069 C C . LYS B 1 130 ? 20.130 60.808 32.908 1.00 15.89 126 LYS B C 1
ATOM 2070 O O . LYS B 1 130 ? 19.151 61.504 32.629 1.00 15.79 126 LYS B O 1
ATOM 2076 N N . VAL B 1 131 ? 20.170 59.901 33.864 1.00 16.25 127 VAL B N 1
ATOM 2077 C CA A VAL B 1 131 ? 18.998 59.656 34.716 0.77 19.20 127 VAL B CA 1
ATOM 2078 C CA B VAL B 1 131 ? 19.023 59.586 34.696 0.23 19.18 127 VAL B CA 1
ATOM 2079 C C . VAL B 1 131 ? 19.469 59.596 36.165 1.00 19.36 127 VAL B C 1
ATOM 2080 O O . VAL B 1 131 ? 20.612 59.245 36.449 1.00 20.56 127 VAL B O 1
ATOM 2087 N N . LYS B 1 132 ? 18.583 59.978 37.086 1.00 17.77 128 LYS B N 1
ATOM 2088 C CA . LYS B 1 132 ? 18.856 59.911 38.505 1.00 16.47 128 LYS B CA 1
ATOM 2089 C C . LYS B 1 132 ? 17.987 58.820 39.117 1.00 18.67 128 LYS B C 1
ATOM 2090 O O . LYS B 1 132 ? 16.768 58.870 38.909 1.00 21.77 128 LYS B O 1
ATOM 2096 N N . LEU B 1 133 ? 18.596 57.875 39.780 1.00 17.45 129 LEU B N 1
ATOM 2097 C CA . LEU B 1 133 ? 17.852 56.818 40.544 1.00 19.00 129 LEU B CA 1
ATOM 2098 C C . LEU B 1 133 ? 17.719 57.299 41.964 1.00 30.62 129 LEU B C 1
ATOM 2099 O O . LEU B 1 133 ? 18.687 57.823 42.526 1.00 24.93 129 LEU B O 1
ATOM 2104 N N . SER B 1 134 ? 16.560 57.113 42.588 1.00 22.36 130 SER B N 1
ATOM 2105 C CA . SER B 1 134 ? 16.394 57.699 43.930 1.00 24.41 130 SER B CA 1
ATOM 2106 C C . SER B 1 134 ? 15.648 56.694 44.790 1.00 34.02 130 SER B C 1
ATOM 2107 O O . SER B 1 134 ? 14.970 55.828 44.253 1.00 29.16 130 SER B O 1
ATOM 2110 N N . GLY B 1 135 ? 15.787 56.787 46.110 1.00 30.74 131 GLY B N 1
ATOM 2111 C CA . GLY B 1 135 ? 15.239 55.736 46.966 1.00 35.10 131 GLY B CA 1
ATOM 2112 C C . GLY B 1 135 ? 16.045 54.454 46.908 1.00 32.40 131 GLY B C 1
ATOM 2113 O O . GLY B 1 135 ? 17.233 54.431 46.558 1.00 41.31 131 GLY B O 1
ATOM 2114 N N . ILE B 1 136 ? 15.420 53.350 47.290 1.00 31.49 132 ILE B N 1
ATOM 2115 C CA . ILE B 1 136 ? 16.061 52.060 47.242 1.00 33.95 132 ILE B CA 1
ATOM 2116 C C . ILE B 1 136 ? 15.527 51.378 45.986 1.00 36.05 132 ILE B C 1
ATOM 2117 O O . ILE B 1 136 ? 14.316 51.254 45.760 1.00 40.23 132 ILE B O 1
ATOM 2122 N N . VAL B 1 137 ? 16.464 51.053 45.120 1.00 31.57 133 VAL B N 1
ATOM 2123 C CA . VAL B 1 137 ? 16.184 50.369 43.874 1.00 29.13 133 VAL B CA 1
ATOM 2124 C C . VAL B 1 137 ? 16.428 48.889 44.032 1.00 25.93 133 VAL B C 1
ATOM 2125 O O . VAL B 1 137 ? 17.512 48.449 44.411 1.00 28.54 133 VAL B O 1
ATOM 2129 N N . ASP B 1 138 ? 15.396 48.087 43.741 1.00 30.98 134 ASP B N 1
ATOM 2130 C CA . ASP B 1 138 ? 15.602 46.642 43.793 1.00 33.81 134 ASP B CA 1
ATOM 2131 C C . ASP B 1 138 ? 16.367 46.135 42.592 1.00 29.79 134 ASP B C 1
ATOM 2132 O O . ASP B 1 138 ? 16.128 46.572 41.467 1.00 33.72 134 ASP B O 1
ATOM 2137 N N . ILE B 1 139 ? 17.278 45.206 42.863 1.00 33.65 135 ILE B N 1
ATOM 2138 C CA . ILE B 1 139 ? 18.089 44.528 41.882 1.00 29.24 135 ILE B CA 1
ATOM 2139 C C . ILE B 1 139 ? 17.844 43.013 41.970 1.00 43.84 135 ILE B C 1
ATOM 2140 O O . ILE B 1 139 ? 18.285 42.362 42.917 1.00 37.19 135 ILE B O 1
ATOM 2145 N N . LYS B 1 140 ? 17.138 42.456 40.986 1.00 41.93 136 LYS B N 1
ATOM 2146 C CA . 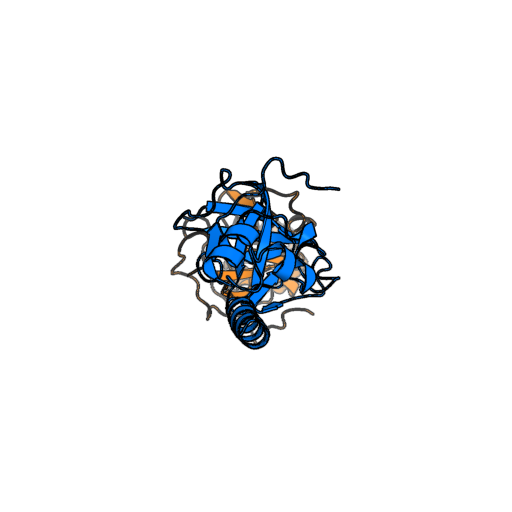LYS B 1 140 ? 16.806 41.017 41.007 1.00 39.10 136 LYS B CA 1
ATOM 2147 C C . LYS B 1 140 ? 17.548 40.247 39.909 1.00 33.46 136 LYS B C 1
ATOM 2148 O O . LYS B 1 140 ? 17.453 40.599 38.727 1.00 36.01 136 LYS B O 1
ATOM 2154 N N . ASN B 1 141 ? 18.328 39.245 40.299 1.00 37.57 137 ASN B N 1
ATOM 2155 C CA . ASN B 1 141 ? 19.221 38.515 39.383 1.00 42.49 137 ASN B CA 1
ATOM 2156 C C . ASN B 1 141 ? 20.189 39.403 38.611 1.00 51.60 137 ASN B C 1
ATOM 2157 O O . ASN B 1 141 ? 20.697 39.027 37.542 1.00 42.21 137 ASN B O 1
ATOM 2162 N N . GLY B 1 142 ? 20.470 40.578 39.154 1.00 40.29 138 GLY B N 1
ATOM 2163 C CA . GLY B 1 142 ? 21.352 41.488 38.451 1.00 42.33 138 GLY B CA 1
ATOM 2164 C C . GLY B 1 142 ? 20.662 42.559 37.615 1.00 37.82 138 GLY B C 1
ATOM 2165 O O . GLY B 1 142 ? 21.339 43.390 37.018 1.00 37.70 138 GLY B O 1
ATOM 2166 N N . PHE B 1 143 ? 19.340 42.589 37.604 1.00 28.47 139 PHE B N 1
ATOM 2167 C CA . PHE B 1 143 ? 18.636 43.605 36.853 1.00 29.80 139 PHE B CA 1
ATOM 2168 C C . PHE B 1 143 ? 18.045 44.663 37.771 1.00 37.88 139 PHE B C 1
ATOM 2169 O O . PHE B 1 143 ? 17.275 44.357 38.694 1.00 29.77 139 PHE B O 1
ATOM 2177 N N . LEU B 1 144 ? 18.365 45.924 37.489 1.00 28.55 140 LEU B N 1
ATOM 2178 C CA . LEU B 1 144 ? 17.763 47.030 38.201 1.00 33.04 140 LEU B CA 1
ATOM 2179 C C . LEU B 1 144 ? 16.289 47.156 37.829 1.00 29.56 140 LEU B C 1
ATOM 2180 O O . LEU B 1 144 ? 15.950 47.179 36.650 1.00 29.98 140 LEU B O 1
ATOM 2185 N N . LEU B 1 145 ? 15.400 47.279 38.806 1.00 27.71 141 LEU B N 1
ATOM 2186 C CA . LEU B 1 145 ? 14.009 47.442 38.455 1.00 28.84 141 LEU B CA 1
ATOM 2187 C C . LEU B 1 145 ? 13.549 48.856 38.599 1.00 31.71 141 LEU B C 1
ATOM 2188 O O . LEU B 1 145 ? 13.391 49.362 39.710 1.00 31.43 141 LEU B O 1
ATOM 2193 N N . LEU B 1 146 ? 13.285 49.492 37.465 1.00 28.65 142 LEU B N 1
ATOM 2194 C CA . LEU B 1 146 ? 12.970 50.904 37.421 1.00 29.85 142 LEU B CA 1
ATOM 2195 C C . LEU B 1 146 ? 11.509 51.191 37.222 1.00 33.62 142 LEU B C 1
ATOM 2196 O O . LEU B 1 146 ? 10.805 50.407 36.602 1.00 37.41 142 LEU B O 1
ATOM 2201 N N . ASN B 1 147 ? 11.051 52.320 37.740 1.00 29.71 143 ASN B N 1
ATOM 2202 C CA . ASN B 1 147 ? 9.677 52.748 37.547 1.00 36.48 143 ASN B CA 1
ATOM 2203 C C . ASN B 1 147 ? 9.666 54.243 37.687 1.00 42.86 143 ASN B C 1
ATOM 2204 O O . ASN B 1 147 ? 10.698 54.826 37.985 1.00 35.25 143 ASN B O 1
ATOM 2209 N N . ASP B 1 148 ? 8.503 54.856 37.505 1.00 31.29 144 ASP B N 1
ATOM 2210 C CA . ASP B 1 148 ? 8.327 56.300 37.585 1.00 42.85 144 ASP B CA 1
ATOM 2211 C C . ASP B 1 148 ? 8.685 56.852 38.946 1.00 40.82 144 ASP B C 1
ATOM 2212 O O . ASP B 1 148 ? 9.031 58.031 39.071 1.00 41.45 144 ASP B O 1
ATOM 2217 N N . SER B 1 149 ? 8.580 56.006 39.963 1.00 39.84 145 SER B N 1
ATOM 2218 C CA . SER B 1 149 ? 8.791 56.469 41.327 1.00 43.29 145 SER B CA 1
ATOM 2219 C C . SER B 1 149 ? 10.273 56.555 41.687 1.00 41.94 145 SER B C 1
ATOM 2220 O O . SER B 1 149 ? 10.635 57.371 42.529 1.00 37.87 145 SER B O 1
ATOM 2223 N N . ASN B 1 150 ? 11.127 55.729 41.076 1.00 32.41 146 ASN B N 1
ATOM 2224 C CA . ASN B 1 150 ? 12.540 55.771 41.431 1.00 28.90 146 ASN B CA 1
ATOM 2225 C C . ASN B 1 150 ? 13.499 56.314 40.347 1.00 24.26 146 ASN B C 1
ATOM 2226 O O . ASN B 1 150 ? 14.713 56.275 40.537 1.00 28.87 146 ASN B O 1
ATOM 2231 N N . THR B 1 151 ? 12.940 56.784 39.244 1.00 26.11 147 THR B N 1
ATOM 2232 C CA . THR B 1 151 ? 13.752 57.197 38.085 1.00 29.61 147 THR B CA 1
ATOM 2233 C C . THR B 1 151 ? 13.347 58.560 37.603 1.00 32.44 147 THR B C 1
ATOM 2234 O O . THR B 1 151 ? 12.174 58.810 37.372 1.00 32.78 147 THR B O 1
ATOM 2238 N N . THR B 1 152 ? 14.312 59.463 37.435 1.00 22.74 148 THR B N 1
ATOM 2239 C CA . THR B 1 152 ? 14.016 60.789 36.931 1.00 21.30 148 THR B CA 1
ATOM 2240 C C . THR B 1 152 ? 14.927 61.033 35.707 1.00 27.21 148 THR B C 1
ATOM 2241 O O . THR B 1 152 ? 16.144 60.868 35.819 1.00 23.90 148 THR B O 1
ATOM 2245 N N . VAL B 1 153 ? 14.353 61.373 34.563 1.00 23.15 149 VAL B N 1
ATOM 2246 C CA . VAL B 1 153 ? 15.174 61.656 33.379 1.00 21.22 149 VAL B CA 1
ATOM 2247 C C . VAL B 1 153 ? 15.726 63.079 33.487 1.00 24.32 149 VAL B C 1
ATOM 2248 O O . VAL B 1 153 ? 14.972 64.045 33.584 1.00 24.44 149 VAL B O 1
ATOM 2252 N N . LEU B 1 154 ? 17.058 63.231 33.469 1.00 20.24 150 LEU B N 1
ATOM 2253 C CA . LEU B 1 154 ? 17.617 64.591 33.610 1.00 19.34 150 LEU B CA 1
ATOM 2254 C C . LEU B 1 154 ? 17.934 65.221 32.272 1.00 20.50 150 LEU B C 1
ATOM 2255 O O . LEU B 1 154 ? 18.085 66.443 32.186 1.00 22.74 150 LEU B O 1
ATOM 2260 N N . GLY B 1 155 ? 18.072 64.411 31.224 1.00 19.38 151 GLY B N 1
ATOM 2261 C CA . GLY B 1 155 ? 18.391 64.936 29.901 1.00 20.91 151 GLY B CA 1
ATOM 2262 C C . GLY B 1 155 ? 19.884 64.889 29.600 1.00 18.23 151 GLY B C 1
ATOM 2263 O O . GLY B 1 155 ? 20.617 64.066 30.119 1.00 19.67 151 GLY B O 1
ATOM 2264 N N . GLY B 1 156 ? 20.306 65.793 28.717 1.00 18.86 152 GLY B N 1
ATOM 2265 C CA . GLY B 1 156 ? 21.698 65.833 28.332 1.00 15.71 152 GLY B CA 1
ATOM 2266 C C . GLY B 1 156 ? 21.885 65.045 27.068 1.00 25.66 152 GLY B C 1
ATOM 2267 O O . GLY B 1 156 ? 21.136 64.121 26.791 1.00 30.16 152 GLY B O 1
ATOM 2268 N N . GLU B 1 157 ? 22.909 65.403 26.323 1.00 22.52 153 GLU B N 1
ATOM 2269 C CA . GLU B 1 157 ? 23.244 64.657 25.138 1.00 36.21 153 GLU B CA 1
ATOM 2270 C C . GLU B 1 157 ? 24.751 64.441 25.006 1.00 19.14 153 GLU B C 1
ATO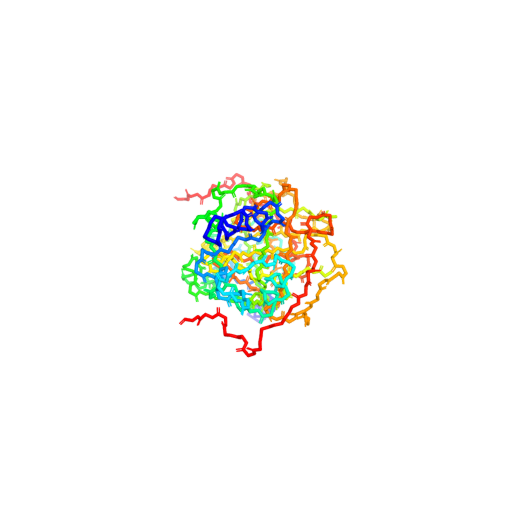M 2271 O O . GLU B 1 157 ? 25.544 65.276 25.416 1.00 26.85 153 GLU B O 1
ATOM 2277 N N . VAL B 1 158 ? 25.099 63.292 24.432 1.00 23.27 154 VAL B N 1
ATOM 2278 C CA . VAL B 1 158 ? 26.491 62.946 24.132 1.00 18.58 154 VAL B CA 1
ATOM 2279 C C . VAL B 1 158 ? 26.469 62.502 22.664 1.00 16.83 154 VAL B C 1
ATOM 2280 O O . VAL B 1 158 ? 25.874 61.482 22.365 1.00 23.18 154 VAL B O 1
ATOM 2284 N N . GLU B 1 159 ? 27.086 63.280 21.796 1.00 21.76 155 GLU B N 1
ATOM 2285 C CA . GLU B 1 159 ? 26.933 63.005 20.363 1.00 20.72 155 GLU B CA 1
ATOM 2286 C C . GLU B 1 159 ? 27.741 61.788 19.959 1.00 20.52 155 GLU B C 1
ATOM 2287 O O . GLU B 1 159 ? 28.828 61.565 20.489 1.00 18.17 155 GLU B O 1
ATOM 2293 N N . HIS B 1 160 ? 27.237 61.012 18.984 1.00 21.41 156 HIS B N 1
ATOM 2294 C CA . HIS B 1 160 ? 27.989 59.910 18.371 1.00 20.62 156 HIS B CA 1
ATOM 2295 C C . HIS B 1 160 ? 28.518 58.924 19.370 1.00 16.49 156 HIS B C 1
ATOM 2296 O O . HIS B 1 160 ? 29.636 58.413 19.239 1.00 19.00 156 HIS B O 1
ATOM 2303 N N . LEU B 1 161 ? 27.696 58.619 20.394 1.00 15.56 157 LEU B N 1
ATOM 2304 C CA . LEU B 1 161 ? 28.158 57.767 21.469 1.00 15.05 157 LEU B CA 1
ATOM 2305 C C . LEU B 1 161 ? 28.510 56.367 20.994 1.00 19.26 157 LEU B C 1
ATOM 2306 O O . LEU B 1 161 ? 27.715 55.708 20.304 1.00 22.45 157 LEU B O 1
ATOM 2311 N N . ILE B 1 162 ? 29.674 55.914 21.410 1.00 15.87 158 ILE B N 1
ATOM 2312 C CA . ILE B 1 162 ? 30.153 54.564 21.167 1.00 16.52 158 ILE B CA 1
ATOM 2313 C C . ILE B 1 162 ? 29.916 53.769 22.423 1.00 21.77 158 ILE B C 1
ATOM 2314 O O . ILE B 1 162 ? 30.466 54.068 23.497 1.00 18.48 158 ILE B O 1
ATOM 2319 N N . GLU B 1 163 ? 29.155 52.679 22.306 1.00 19.38 159 GLU B N 1
ATOM 2320 C CA . GLU B 1 163 ? 28.822 51.923 23.472 1.00 20.41 159 GLU B CA 1
ATOM 2321 C C . GLU B 1 163 ? 29.985 51.369 24.262 1.00 19.73 159 GLU B C 1
ATOM 2322 O O . GLU B 1 163 ? 29.968 51.394 25.499 1.00 28.24 159 GLU B O 1
ATOM 2328 N N . LYS B 1 164 ? 30.978 50.818 23.565 1.00 22.19 160 LYS B N 1
ATOM 2329 C CA . LYS B 1 164 ? 32.115 50.168 24.209 1.00 25.68 160 LYS B CA 1
ATOM 2330 C C . LYS B 1 164 ? 33.424 50.695 23.663 1.00 23.81 160 LYS B C 1
ATOM 2331 O O . LYS B 1 164 ? 33.818 50.400 22.519 1.00 21.46 160 LYS B O 1
ATOM 2337 N N . TRP B 1 165 ? 34.127 51.445 24.506 1.00 19.23 161 TRP B N 1
ATOM 2338 C CA . TRP B 1 165 ? 35.427 51.925 24.112 1.00 18.32 161 TRP B CA 1
ATOM 2339 C C . TRP B 1 165 ? 36.481 50.869 24.230 1.00 27.60 161 TRP B C 1
ATOM 2340 O O . TRP B 1 165 ? 37.529 50.997 23.577 1.00 23.85 161 TRP B O 1
#

Nearest PDB structures (foldseek):
  5gvd-assembly1_A  TM=1.007E+00  e=3.519E-34  Homo sapiens
  5gvd-assembly2_B  TM=9.375E-01  e=7.267E-29  Homo sapiens
  9ca1-assembly1_B  TM=9.158E-01  e=6.328E-25  Homo sapiens
  4cgy-assembly1_B  TM=8.374E-01  e=3.826E-10  Homo sapiens
  4cht-assembly1_B  TM=8.289E-01  e=5.859E-10  Homo sapiens

GO terms:
  GO:0005634 nucleus (C, IDA)
  GO:0003682 chromatin binding (F, IDA)
  GO:0003713 transcription coactivator activity (F, IDA)
  GO:0035145 exon-exon junction complex (C, IDA)
  GO:0140006 histone H3 reader activity (F, IDA)
  GO:0140008 histone H4 reader activity (F, IDA)
  GO:0005737 cytoplasm (C, EXP)
  GO:0005515 protein binding (F, IPI)
  GO:0005654 nucleoplasm (C, IDA)
  GO:0005829 cytosol (C, IDA)
  GO:0003723 RNA binding (F, HDA)

Solvent-accessible surface area: 15491 Å² total; per-residue (Å²): 78,76,56,134,103,57,123,90,6,21,63,45,4,76,156,30,0,10,88,7,26,111,125,2,42,128,78,2,30,77,36,94,122,151,27,66,38,112,45,2,45,101,62,0,22,71,34,12,4,49,92,5,7,99,93,43,0,44,83,62,0,82,66,24,169,24,99,120,17,123,16,66,2,2,0,0,0,15,69,11,132,126,98,10,136,22,5,66,0,41,1,6,1,8,100,35,73,2,18,0,0,6,2,5,116,133,53,142,5,31,104,135,16,55,65,0,1,0,0,46,1,46,44,90,0,17,3,56,101,7,36,0,2,0,10,51,95,6,17,72,36,54,23,23,78,19,127,172,34,110,71,172,196,81,61,50,132,100,27,121,91,5,18,58,52,1,30,146,37,0,7,70,12,25,112,128,3,4,119,75,2,37,108,29,120,107,139,32,71,41,101,60,0,46,110,81,0,29,85,28,16,3,40,95,5,6,120,97,43,0,43,87,56,0,70,60,29,149,25,120,121,15,113,18,52,2,2,0,0,0,6,70,7,115,57,1,53,124,20,1,38,4,21,0,5,0,9,103,26,53,2,9,0,2,5,31,30,134,3,79,86,4,38,89,130,18,70,60,0,4,0,0,51,0,42,49,103,0,68,3,98,38,5,8,0,16,0,37,66,99,12,2,67,48,55,24,23,102,24,130,167,37,111,51,142,191

Foldseek 3Di:
DLVVLVVVLVVVCVVQAAAWDPVLLVVQAPDSVRGDNVSSVQVLLADALLVTGDDDDDQCLLVQPDWKDADFHKKFFQAWDACWGKIKTWIGRSPHIAIAIETERVPPDDNPQAGSWMKTFHGMWTAGNRYTYYYPVGIGTPHHHHPPRDNPD/DQVVVLVVLQVVCVVQAAAWDSVLQVVQADDSVDHDNVSSVVVLLADALLVTGDDDDDQCLQQQPDWKDADFHKWFWAAWDVPVVKIWTWIGNSPHIAIEMAQDDDPPDDNPQAGSWMKTFHGMWTAGNRYTYDYNVGIDTPGYHYPPHDRPD

Sequence (306 aa):
GPGHMAQVAGAALSQAGWYLSDEGIEACTSSPDKVNVNDIILIALNTDLRTIGKKFLPSDINSGKVEKLEGPCVLQIQKIRNAPRMLRLQMTDGHISCTAVEFSYMSKISLNTPPGTKVKLSSGIVDIKNGFLLLNDSNTTVLGGEVEHLIEKWGPGHMAQVVAGAALSSQAGWYLSDEGIEACTSSPDKVNVNDIILIALNTTDLRTIGKKKFFLPSDINSGKVEKLEGPCVLQIQKIRNVARMLRLQMTDGHISCTAVEFSYMSKISLLNTPPGTKVVKLSGIVDIKNGFLLLNDSNTTVLGGEVEHLIEKW

B-factor: mean 29.88, std 15.55, range [2.89, 102.12]

InterPro domains:
  IPR002999 Tudor domain [PF00567] (554-611)
  IPR002999 Tudor domain [PS50304] (555-615)
  IPR002999 Tudor domain [SM00333] (554-613)
  IPR009060 UBA-like superfamily [SSF46934] (190-244)
  IPR013894 RecQ mediated genome instability protein 1, OB-fold domain [PF08585] (1-72)
  IPR015940 Ubiquitin-associated domain [PF22562] (195-232)
  IPR015940 Ubiquitin-associated domain [PS50030] (193-233)
  IPR015940 Ubiquitin-associated domain [SM00165] (195-232)
  IPR041915 Tudor domain-containing protein 3, UBA domain [cd14282] (194-232)
  IPR042470 RecQ mediated genome instability protein, N-terminal OB-fold domain superfamily [G3DSA:2.40.50.770] (1-78)
  IPR047379 Tudor domain-containing protein 3, Tudor domain [cd20413] (556-608)

Secondary structure (DSSP, 8-state):
-HHHHHHHHHHHHHHTT--B-HHHHHHH-SBTTB--HHHHHHHHHTS-HHHHB---S-TTTTSS---EEES-EEEEEEEEE---EEEEEEEESSSSEEEEEEEESS--S-TTSPTT-EEEE-SEEEEETTEEEEETTTEEEEE---TT--S--/-HHHHHHHHHHHHHHTT--B-HHHHHHH-SBTTB--HHHHHHHHHTS-HHHHB---S-TTTTSS---EEES-EEEEEEEEEE----EEEEEESSS-EEEEEE-S--TT--TTPPTT-EEEE-SEEEEETTEEEE-TTTEEEEE---TT--S--